Protein AF-0000000068499507 (afdb_homodimer)

pLDDT: mean 89.63, std 12.0, range [40.03, 98.12]

Radius of gyration: 19.92 Å; Cα contacts (8 Å, |Δi|>4): 585; chains: 2; bounding box: 40×58×44 Å

Nearest PDB structures (foldseek):
  7y5y-assembly1_B  TM=8.912E-01  e=1.307E-12  Anaerolineae bacterium
  4ky4-assembly2_C  TM=3.720E-01  e=6.444E+00  Toxoplasma gondii
  7fgw-assembly2_C  TM=3.800E-01  e=6.850E+00  Toxoplasma gondii
  4ky4-assembly1_B  TM=3.727E-01  e=9.300E+00  Toxoplasma gondii
  7fgy-assembly2_C  TM=3.514E-01  e=7.741E+00  Toxoplasma gondii

Foldseek 3Di:
DPPQPPVQEAEAEDPPDDLADDQALWKWKWWAAPVNSHIYIYTYSDYDQDDDPRIDNWIKMWHWDDDDDLAIAIEIETELDEDPPVSSVVSLVVCVVCVLNVLLSVLVVSVSNCVNRVSQQFHWYKYAYCYPDPVRGDIDTPGGSVVNDD/DPPQPPVQEAEAEDPPDDLADDQALWKWKWWAAPVNSHIYIYTYSDYDQDDDPRIDNWIKMWHWDDDDDLAIAIEIETELDEDPPVSSVVSLVVCVVCVLNVLLSVLVVSVSNCVSRVSQQFHWYKYAYCYPDPVRGDIDTDGGSVVNDD

Sequence (300 aa):
MVNLNANNLNVNMVYPISSTAPIRFRRYTVSYLENMENIYLTIATYFDTLGLGTMNIDKVYGQWAWFTDNIYDLNLFVFVGNYPYQIAKNRYDTFVDILPVAITSIVNGDRVFLISNPCLLNSKITVRFISSHPTLNRTVDYGNIRDFIFMVNLNANNLNVNMVYPISSTAPIRFRRYTVSYLENMENIYLTIATYFDTLGLGTMNIDKVYGQWAWFTDNIYDLNLFVFVGNYPYQIAKNRYDTFVDILPVAITSIVNGDRVFLISNPCLLNSKITVRFISSHPTLNRTVDYGNIRDFIF

Structure (mmCIF, N/CA/C/O backbone):
data_AF-0000000068499507-model_v1
#
loop_
_entity.id
_entity.type
_entity.pdbx_description
1 polymer 'Staygreen protein domain-containing protein'
#
loop_
_atom_site.group_PDB
_atom_site.id
_atom_site.type_symbol
_atom_site.label_atom_id
_atom_site.label_alt_id
_atom_site.label_comp_id
_atom_site.label_asym_id
_atom_site.label_entity_id
_atom_site.label_seq_id
_atom_site.pdbx_PDB_ins_code
_atom_site.Cartn_x
_atom_site.Cartn_y
_atom_site.Cartn_z
_atom_site.occupancy
_atom_site.B_iso_or_equiv
_atom_site.auth_seq_id
_atom_site.auth_comp_id
_atom_site.auth_asym_id
_atom_site.auth_atom_id
_atom_site.pdbx_PDB_model_num
ATOM 1 N N . MET A 1 1 ? -9.773 11.047 21.703 1 40.25 1 MET A N 1
ATOM 2 C CA . MET A 1 1 ? -10.43 11.555 20.5 1 40.25 1 MET A CA 1
ATOM 3 C C . MET A 1 1 ? -9.758 12.828 20.016 1 40.25 1 MET A C 1
ATOM 5 O O . MET A 1 1 ? -9.68 13.82 20.734 1 40.25 1 MET A O 1
ATOM 9 N N . VAL A 1 2 ? -8.75 12.594 19.125 1 49.44 2 VAL A N 1
ATOM 10 C CA . VAL A 1 2 ? -8.078 13.805 18.672 1 49.44 2 VAL A CA 1
ATOM 11 C C . VAL A 1 2 ? -9.102 14.781 18.094 1 49.44 2 VAL A C 1
ATOM 13 O O . VAL A 1 2 ? -9.906 14.406 17.234 1 49.44 2 VAL A O 1
ATOM 16 N N . ASN A 1 3 ? -9.484 15.742 18.875 1 52.44 3 ASN A N 1
ATOM 17 C CA . ASN A 1 3 ? -10.406 16.812 18.5 1 52.44 3 ASN A CA 1
ATOM 18 C C . ASN A 1 3 ? -9.805 17.734 17.438 1 52.44 3 ASN A C 1
ATOM 20 O O . ASN A 1 3 ? -8.891 18.5 17.719 1 52.44 3 ASN A O 1
ATOM 24 N N . LEU A 1 4 ? -9.805 17.188 16.203 1 57.38 4 LEU A N 1
ATOM 25 C CA . LEU A 1 4 ? -9.422 18.125 15.164 1 57.38 4 LEU A CA 1
ATOM 26 C C . LEU A 1 4 ? -10.344 19.344 15.156 1 57.38 4 LEU A C 1
ATOM 28 O O . LEU A 1 4 ? -11.57 19.188 15.094 1 57.38 4 LEU A O 1
ATOM 32 N N . ASN A 1 5 ? -9.93 20.422 15.766 1 59.66 5 ASN A N 1
ATOM 33 C CA . ASN A 1 5 ? -10.688 21.641 15.492 1 59.66 5 ASN A CA 1
ATOM 34 C C . ASN A 1 5 ? -10.625 22.031 14.016 1 59.66 5 ASN A C 1
ATOM 36 O O . ASN A 1 5 ? -9.555 22.359 13.508 1 59.66 5 ASN A O 1
ATOM 40 N N . ALA A 1 6 ? -11.664 21.594 13.195 1 58.88 6 ALA A N 1
ATOM 41 C CA . ALA A 1 6 ? -11.789 21.859 11.766 1 58.88 6 ALA A CA 1
ATOM 42 C C . ALA A 1 6 ? -11.352 23.281 11.422 1 58.88 6 ALA A C 1
ATOM 44 O O . ALA A 1 6 ? -10.859 23.531 10.328 1 58.88 6 ALA A O 1
ATOM 45 N N . ASN A 1 7 ? -11.461 24.156 12.492 1 60.31 7 ASN A N 1
ATOM 46 C CA . ASN A 1 7 ? -11.188 25.562 12.234 1 60.31 7 ASN A CA 1
ATOM 47 C C . ASN A 1 7 ? -9.695 25.797 11.977 1 60.31 7 ASN A C 1
ATOM 49 O O . ASN A 1 7 ? -9.32 26.812 11.398 1 60.31 7 ASN A O 1
ATOM 53 N N . ASN A 1 8 ? -8.883 24.797 12.234 1 82.94 8 ASN A N 1
ATOM 54 C CA . ASN A 1 8 ? -7.457 25.047 12.07 1 82.94 8 ASN A CA 1
ATOM 55 C C . ASN A 1 8 ? -6.879 24.266 10.906 1 82.94 8 ASN A C 1
ATOM 57 O O . ASN A 1 8 ? -5.66 24.172 10.758 1 82.94 8 ASN A O 1
ATOM 61 N N . LEU A 1 9 ? -7.781 23.812 10.055 1 89.38 9 LEU A N 1
ATOM 62 C CA . LEU A 1 9 ? -7.332 23.031 8.906 1 89.38 9 LEU A CA 1
ATOM 63 C C . LEU A 1 9 ? -7.375 23.875 7.629 1 89.38 9 LEU A C 1
ATOM 65 O O . LEU A 1 9 ? -8.422 24.422 7.281 1 89.38 9 LEU A O 1
ATOM 69 N N . ASN A 1 10 ? -6.277 24.094 7.043 1 91.44 10 ASN A N 1
ATOM 70 C CA . ASN A 1 10 ? -6.168 24.75 5.75 1 91.44 10 ASN A CA 1
ATOM 71 C C . ASN A 1 10 ? -5.965 23.75 4.617 1 91.44 10 ASN A C 1
ATOM 73 O O . ASN A 1 10 ? -4.965 23.031 4.59 1 91.44 10 ASN A O 1
ATOM 77 N N . VAL A 1 11 ? -6.895 23.766 3.619 1 94.81 11 VAL A N 1
ATOM 78 C CA . VAL A 1 11 ? -6.84 22.781 2.539 1 94.81 11 VAL A CA 1
ATOM 79 C C . VAL A 1 11 ? -6.457 23.469 1.232 1 94.81 11 VAL A C 1
ATOM 81 O O . VAL A 1 11 ? -7.047 24.5 0.871 1 94.81 11 VAL A O 1
ATOM 84 N N . ASN A 1 12 ? -5.445 22.969 0.601 1 95.38 12 ASN A N 1
ATOM 85 C CA . ASN A 1 12 ? -5.023 23.422 -0.72 1 95.38 12 ASN A CA 1
ATOM 86 C C . ASN A 1 12 ? -5.18 22.312 -1.766 1 95.38 12 ASN A C 1
ATOM 88 O O . ASN A 1 12 ? -4.434 21.328 -1.755 1 95.38 12 ASN A O 1
ATOM 92 N N . MET A 1 13 ? -6.078 22.469 -2.693 1 97 13 MET A N 1
ATOM 93 C CA . MET A 1 13 ? -6.312 21.5 -3.77 1 97 13 MET A CA 1
ATOM 94 C C . MET A 1 13 ? -5.727 22.016 -5.086 1 97 13 MET A C 1
ATOM 96 O O . MET A 1 13 ? -6.055 23.109 -5.535 1 97 13 MET A O 1
ATOM 100 N N . VAL A 1 14 ? -4.969 21.219 -5.73 1 96.81 14 VAL A N 1
ATOM 101 C CA . VAL A 1 14 ? -4.219 21.688 -6.891 1 96.81 14 VAL A CA 1
ATOM 102 C C . VAL A 1 14 ? -4.746 21.016 -8.156 1 96.81 14 VAL A C 1
ATOM 104 O O . VAL A 1 14 ? -4.867 19.781 -8.203 1 96.81 14 VAL A O 1
ATOM 107 N N . TYR A 1 15 ? -4.934 21.812 -9.219 1 95 15 TYR A N 1
ATOM 108 C CA . TYR A 1 15 ? -5.324 21.266 -10.516 1 95 15 TYR A CA 1
ATOM 109 C C . TYR A 1 15 ? -4.332 20.203 -10.984 1 95 15 TYR A C 1
ATOM 111 O O . TYR A 1 15 ? -3.117 20.391 -10.844 1 95 15 TYR A O 1
ATOM 119 N N . PRO A 1 16 ? -4.91 19.078 -11.477 1 96.75 16 PRO A N 1
ATOM 120 C CA . PRO A 1 16 ? -6.234 18.75 -12.016 1 96.75 16 PRO A CA 1
ATOM 121 C C . PRO A 1 16 ? -7.137 18.062 -10.992 1 96.75 16 PRO A C 1
ATOM 123 O O . PRO A 1 16 ? -8.211 17.578 -11.352 1 96.75 16 PRO A O 1
ATOM 126 N N . ILE A 1 17 ? -6.719 18.031 -9.766 1 96.94 17 ILE A N 1
ATOM 127 C CA . ILE A 1 17 ? -7.543 17.453 -8.711 1 96.94 17 ILE A CA 1
ATOM 128 C C . ILE A 1 17 ? -8.766 18.328 -8.469 1 96.94 17 ILE A C 1
ATOM 130 O O . ILE A 1 17 ? -8.656 19.547 -8.391 1 96.94 17 ILE A O 1
ATOM 134 N N . SER A 1 18 ? -9.898 17.688 -8.484 1 96.94 18 SER A N 1
ATOM 135 C CA . SER A 1 18 ? -11.141 18.391 -8.172 1 96.94 18 SER A CA 1
ATOM 136 C C . SER A 1 18 ? -11.758 17.859 -6.875 1 96.94 18 SER A C 1
ATOM 138 O O . SER A 1 18 ? -11.203 16.953 -6.242 1 96.94 18 SER A O 1
ATOM 140 N N . SER A 1 19 ? -12.883 18.453 -6.551 1 96.5 19 SER A N 1
ATOM 141 C CA . SER A 1 19 ? -13.539 18.078 -5.301 1 96.5 19 SER A CA 1
ATOM 142 C C . SER A 1 19 ? -14.102 16.656 -5.367 1 96.5 19 SER A C 1
ATOM 144 O O . SER A 1 19 ? -14.461 16.078 -4.344 1 96.5 19 SER A O 1
ATOM 146 N N . THR A 1 20 ? -14.086 16.062 -6.613 1 97.25 20 THR A N 1
ATOM 147 C CA . THR A 1 20 ? -14.75 14.766 -6.68 1 97.25 20 THR A CA 1
ATOM 148 C C . THR A 1 20 ? -13.898 13.758 -7.441 1 97.25 20 THR A C 1
ATOM 150 O O . THR A 1 20 ? -14.195 12.562 -7.453 1 97.25 20 THR A O 1
ATOM 153 N N . ALA A 1 21 ? -12.805 14.234 -8.156 1 95.81 21 ALA A N 1
ATOM 154 C CA . ALA A 1 21 ? -12.062 13.352 -9.047 1 95.81 21 ALA A CA 1
ATOM 155 C C . ALA A 1 21 ? -10.633 13.844 -9.242 1 95.81 21 ALA A C 1
ATOM 157 O O . ALA A 1 21 ? -10.328 15.008 -8.977 1 95.81 21 ALA A O 1
ATOM 158 N N . PRO A 1 22 ? -9.883 13.031 -9.703 1 96.31 22 PRO A N 1
ATOM 159 C CA . PRO A 1 22 ? -9.977 11.57 -9.789 1 96.31 22 PRO A CA 1
ATOM 160 C C . PRO A 1 22 ? -9.555 10.875 -8.492 1 96.31 22 PRO A C 1
ATOM 162 O O . PRO A 1 22 ? -9.055 11.531 -7.574 1 96.31 22 PRO A O 1
ATOM 165 N N . ILE A 1 23 ? -9.781 9.562 -8.352 1 95.31 23 ILE A N 1
ATOM 166 C CA . ILE A 1 23 ? -9.273 8.766 -7.234 1 95.31 23 ILE A CA 1
ATOM 167 C C . ILE A 1 23 ? -7.797 8.445 -7.461 1 95.31 23 ILE A C 1
ATOM 169 O O . ILE A 1 23 ? -6.961 8.68 -6.586 1 95.31 23 ILE A O 1
ATOM 173 N N . ARG A 1 24 ? -7.609 7.93 -8.672 1 89.19 24 ARG A N 1
ATOM 174 C CA . ARG A 1 24 ? -6.238 7.559 -9.008 1 89.19 24 ARG A CA 1
ATOM 175 C C . ARG A 1 24 ? -5.34 8.789 -9.078 1 89.19 24 ARG A C 1
ATOM 177 O O . ARG A 1 24 ? -5.738 9.828 -9.609 1 89.19 24 ARG A O 1
ATOM 184 N N . PHE A 1 25 ? -4.16 8.773 -8.43 1 90.25 25 PHE A N 1
ATOM 185 C CA . PHE A 1 25 ? -3.117 9.797 -8.43 1 90.25 25 PHE A CA 1
ATOM 186 C C . PHE A 1 25 ? -3.43 10.891 -7.414 1 90.25 25 PHE A C 1
ATOM 188 O O . PHE A 1 25 ? -2.707 11.883 -7.32 1 90.25 25 PHE A O 1
ATOM 195 N N . ARG A 1 26 ? -4.633 10.789 -6.766 1 96.19 26 ARG A N 1
ATOM 196 C CA . ARG A 1 26 ? -4.945 11.719 -5.684 1 96.19 26 ARG A CA 1
ATOM 197 C C . ARG A 1 26 ? -4.027 11.492 -4.484 1 96.19 26 ARG A C 1
ATOM 199 O O . ARG A 1 26 ? -4.008 10.398 -3.91 1 96.19 26 ARG A O 1
ATOM 206 N N . ARG A 1 27 ? -3.26 12.547 -4.156 1 96.62 27 ARG A N 1
ATOM 207 C CA . ARG A 1 27 ? -2.26 12.422 -3.098 1 96.62 27 ARG A CA 1
ATOM 208 C C . ARG A 1 27 ? -2.463 13.492 -2.029 1 96.62 27 ARG A C 1
ATOM 210 O O . ARG A 1 27 ? -2.943 14.594 -2.326 1 96.62 27 ARG A O 1
ATOM 217 N N . TYR A 1 28 ? -2.055 13.117 -0.825 1 97.56 28 TYR A N 1
ATOM 218 C CA . TYR A 1 28 ? -2.215 13.992 0.328 1 97.56 28 TYR A CA 1
ATOM 219 C C . TYR A 1 28 ? -0.866 14.305 0.967 1 97.56 28 TYR A C 1
ATOM 221 O O . TYR A 1 28 ? -0.017 13.414 1.103 1 97.56 28 TYR A O 1
ATOM 229 N N . THR A 1 29 ? -0.699 15.539 1.268 1 96.44 29 THR A N 1
ATOM 230 C CA . THR A 1 29 ? 0.411 15.961 2.115 1 96.44 29 THR A CA 1
ATOM 231 C C . THR A 1 29 ? -0.095 16.781 3.301 1 96.44 29 THR A C 1
ATOM 233 O O . THR A 1 29 ? -0.735 17.812 3.117 1 96.44 29 THR A O 1
ATOM 236 N N . VAL A 1 30 ? 0.171 16.281 4.496 1 95 30 VAL A N 1
ATOM 237 C CA . VAL A 1 30 ? -0.239 17 5.699 1 95 30 VAL A CA 1
ATOM 238 C C . VAL A 1 30 ? 0.981 17.625 6.367 1 95 30 VAL A C 1
ATOM 240 O O . VAL A 1 30 ? 1.944 16.922 6.695 1 95 30 VAL A O 1
ATOM 243 N N . SER A 1 31 ? 0.925 18.891 6.492 1 92.5 31 SER A N 1
ATOM 244 C CA . SER A 1 31 ? 1.932 19.656 7.223 1 92.5 31 SER A CA 1
ATOM 245 C C . SER A 1 31 ? 1.326 20.328 8.445 1 92.5 31 SER A C 1
ATOM 247 O O . SER A 1 31 ? 0.127 20.609 8.477 1 92.5 31 SER A O 1
ATOM 249 N N . TYR A 1 32 ? 2.166 20.484 9.414 1 86.94 32 TYR A N 1
ATOM 250 C CA . TYR A 1 32 ? 1.667 21.078 10.648 1 86.94 32 TYR A CA 1
ATOM 251 C C . TYR A 1 32 ? 2.764 21.859 11.359 1 86.94 32 TYR A C 1
ATOM 253 O O . TYR A 1 32 ? 3.951 21.625 11.125 1 86.94 32 TYR A O 1
ATOM 261 N N . LEU A 1 33 ? 2.342 22.844 12.078 1 77.69 33 LEU A N 1
ATOM 262 C CA . LEU A 1 33 ? 3.262 23.609 12.922 1 77.69 33 LEU A CA 1
ATOM 263 C C . LEU A 1 33 ? 3.504 22.875 14.242 1 77.69 33 LEU A C 1
ATOM 265 O O . LEU A 1 33 ? 2.73 22 14.625 1 77.69 33 LEU A O 1
ATOM 269 N N . GLU A 1 34 ? 4.574 23.172 14.875 1 70.56 34 GLU A N 1
ATOM 270 C CA . GLU A 1 34 ? 4.973 22.516 16.125 1 70.56 34 GLU A CA 1
ATOM 271 C C . GLU A 1 34 ? 3.871 22.625 17.172 1 70.56 34 GLU A C 1
ATOM 273 O O . GLU A 1 34 ? 3.664 21.703 17.953 1 70.56 34 GLU A O 1
ATOM 278 N N . ASN A 1 35 ? 3.172 23.641 17.109 1 66.56 35 ASN A N 1
ATOM 279 C CA . ASN A 1 35 ? 2.154 23.812 18.141 1 66.56 35 ASN A CA 1
ATOM 280 C C . ASN A 1 35 ? 0.818 23.203 17.719 1 66.56 35 ASN A C 1
ATOM 282 O O . ASN A 1 35 ? -0.157 23.25 18.469 1 66.56 35 ASN A O 1
ATOM 286 N N . MET A 1 36 ? 0.769 22.469 16.641 1 65.94 36 MET A N 1
ATOM 287 C CA . MET A 1 36 ? -0.376 21.766 16.062 1 65.94 36 MET A CA 1
ATOM 288 C C . MET A 1 36 ? -1.565 22.719 15.906 1 65.94 36 MET A C 1
ATOM 290 O O . MET A 1 36 ? -2.711 22.266 15.836 1 65.94 36 MET A O 1
ATOM 294 N N . GLU A 1 37 ? -1.325 24 16.078 1 71 37 GLU A N 1
ATOM 295 C CA . GLU A 1 37 ? -2.412 24.969 15.961 1 71 37 GLU A CA 1
ATOM 296 C C . GLU A 1 37 ? -2.9 25.094 14.523 1 71 37 GLU A C 1
ATOM 298 O O . GLU A 1 37 ? -4.098 25.266 14.281 1 71 37 GLU A O 1
ATOM 303 N N . ASN A 1 38 ? -1.943 24.938 13.664 1 83.19 38 ASN A N 1
ATOM 304 C CA . ASN A 1 38 ? -2.33 25.031 12.258 1 83.19 38 ASN A CA 1
ATOM 305 C C . ASN A 1 38 ? -1.901 23.797 11.469 1 83.19 38 ASN A C 1
ATOM 307 O O . ASN A 1 38 ? -0.745 23.375 11.547 1 83.19 38 ASN A O 1
ATOM 311 N N . ILE A 1 39 ? -2.936 23.203 10.828 1 89.19 39 ILE A N 1
ATOM 312 C CA . ILE A 1 39 ? -2.703 22.031 9.977 1 89.19 39 ILE A CA 1
ATOM 313 C C . ILE A 1 39 ? -2.971 22.406 8.523 1 89.19 39 ILE A C 1
ATOM 315 O O . ILE A 1 39 ? -3.947 23.094 8.219 1 89.19 39 ILE A O 1
ATOM 319 N N . TYR A 1 40 ? -2.072 21.984 7.691 1 91.81 40 TYR A N 1
ATOM 320 C CA . TYR A 1 40 ? -2.201 22.25 6.262 1 91.81 40 TYR A CA 1
ATOM 321 C C . TYR A 1 40 ? -2.289 20.938 5.477 1 91.81 40 TYR A C 1
ATOM 323 O O . TYR A 1 40 ? -1.454 20.047 5.648 1 91.81 40 TYR A O 1
ATOM 331 N N . LEU A 1 41 ? -3.334 20.875 4.656 1 95.31 41 LEU A N 1
ATOM 332 C CA . LEU A 1 41 ? -3.535 19.719 3.793 1 95.31 41 LEU A CA 1
ATOM 333 C C . LEU A 1 41 ? -3.453 20.125 2.322 1 95.31 41 LEU A C 1
ATOM 335 O O . LEU A 1 41 ? -4.207 20.984 1.865 1 95.31 41 LEU A O 1
ATOM 339 N N . THR A 1 42 ? -2.51 19.531 1.651 1 96.44 42 THR A N 1
ATOM 340 C CA . THR A 1 42 ? -2.43 19.688 0.204 1 96.44 42 THR A CA 1
ATOM 341 C C . THR A 1 42 ? -2.938 18.438 -0.507 1 96.44 42 THR A C 1
ATOM 343 O O . THR A 1 42 ? -2.539 17.328 -0.172 1 96.44 42 THR A O 1
ATOM 346 N N . ILE A 1 43 ? -3.832 18.609 -1.434 1 97.81 43 ILE A N 1
ATOM 347 C CA . ILE A 1 43 ? -4.355 17.547 -2.281 1 97.81 43 ILE A CA 1
ATOM 348 C C . ILE A 1 43 ? -3.947 17.797 -3.732 1 97.81 43 ILE A C 1
ATOM 350 O O . ILE A 1 43 ? -4.344 18.797 -4.332 1 97.81 43 ILE A O 1
ATOM 354 N N . ALA A 1 44 ? -3.137 16.906 -4.258 1 97 44 ALA A N 1
ATOM 355 C CA . ALA A 1 44 ? -2.553 17.094 -5.582 1 97 44 ALA A CA 1
ATOM 356 C C . ALA A 1 44 ? -2.205 15.766 -6.227 1 97 44 ALA A C 1
ATOM 358 O O . ALA A 1 44 ? -2.594 14.703 -5.73 1 97 44 ALA A O 1
ATOM 359 N N . THR A 1 45 ? -1.625 15.836 -7.434 1 95.19 45 THR A N 1
ATOM 360 C CA . THR A 1 45 ? -1.165 14.625 -8.102 1 95.19 45 THR A CA 1
ATOM 361 C C . THR A 1 45 ? 0.275 14.305 -7.711 1 95.19 45 THR A C 1
ATOM 363 O O . THR A 1 45 ? 0.865 13.352 -8.227 1 95.19 45 THR A O 1
ATOM 366 N N . TYR A 1 46 ? 0.828 15.164 -6.77 1 92.06 46 TYR A N 1
ATOM 367 C CA . TYR A 1 46 ? 2.195 15.016 -6.281 1 92.06 46 TYR A CA 1
ATOM 368 C C . TYR A 1 46 ? 2.268 15.25 -4.777 1 92.06 46 TYR A C 1
ATOM 370 O O . TYR A 1 46 ? 1.317 15.766 -4.18 1 92.06 46 TYR A O 1
ATOM 378 N N . PHE A 1 47 ? 3.338 14.828 -4.191 1 92.31 47 PHE A N 1
ATOM 379 C CA . PHE A 1 47 ? 3.57 15.148 -2.791 1 92.31 47 PHE A CA 1
ATOM 380 C C . PHE A 1 47 ? 4.242 16.516 -2.652 1 92.31 47 PHE A C 1
ATOM 382 O O . PHE A 1 47 ? 5.27 16.766 -3.281 1 92.31 47 PHE A O 1
ATOM 389 N N . ASP A 1 48 ? 3.641 17.344 -1.884 1 89 48 ASP A N 1
ATOM 390 C CA . ASP A 1 48 ? 4.18 18.672 -1.623 1 89 48 ASP A CA 1
ATOM 391 C C . ASP A 1 48 ? 5.348 18.609 -0.643 1 89 48 ASP A C 1
ATOM 393 O O . ASP A 1 48 ? 5.156 18.734 0.568 1 89 48 ASP A O 1
ATOM 397 N N . THR A 1 49 ? 6.523 18.422 -1.216 1 79.5 49 THR A N 1
ATOM 398 C CA . THR A 1 49 ? 7.703 18.281 -0.368 1 79.5 49 THR A CA 1
ATOM 399 C C . THR A 1 49 ? 8.336 19.641 -0.074 1 79.5 49 THR A C 1
ATOM 401 O O . THR A 1 49 ? 9.359 19.719 0.606 1 79.5 49 THR A O 1
ATOM 404 N N . LEU A 1 50 ? 7.734 20.625 -0.74 1 65.94 50 LEU A N 1
ATOM 405 C CA . LEU A 1 50 ? 8.297 21.953 -0.55 1 65.94 50 LEU A CA 1
ATOM 406 C C . LEU A 1 50 ? 8.086 22.438 0.88 1 65.94 50 LEU A C 1
ATOM 408 O O . LEU A 1 50 ? 7.035 22.172 1.476 1 65.94 50 LEU A O 1
ATOM 412 N N . GLY A 1 51 ? 9.148 22.578 1.64 1 63.12 51 GLY A N 1
ATOM 413 C CA . GLY A 1 51 ? 9.102 23.047 3.014 1 63.12 51 GLY A CA 1
ATOM 414 C C . GLY A 1 51 ? 8.969 24.562 3.121 1 63.12 51 GLY A C 1
ATOM 415 O O . GLY A 1 51 ? 9.523 25.297 2.305 1 63.12 51 GLY A O 1
ATOM 416 N N . LEU A 1 52 ? 7.844 24.984 3.639 1 55.09 52 LEU A N 1
ATOM 417 C CA . LEU A 1 52 ? 7.832 26.391 4.023 1 55.09 52 LEU A CA 1
ATOM 418 C C . LEU A 1 52 ? 8.602 26.609 5.324 1 55.09 52 LEU A C 1
ATOM 420 O O . LEU A 1 52 ? 8.664 25.703 6.168 1 55.09 52 LEU A O 1
ATOM 424 N N . GLY A 1 53 ? 9.562 27.562 5.207 1 56.5 53 GLY A N 1
ATOM 425 C CA . GLY A 1 53 ? 10.516 27.906 6.25 1 56.5 53 GLY A CA 1
ATOM 426 C C . GLY A 1 53 ? 9.961 27.719 7.652 1 56.5 53 GLY A C 1
ATOM 427 O O . GLY A 1 53 ? 10.711 27.391 8.578 1 56.5 53 GLY A O 1
ATOM 428 N N . THR A 1 54 ? 8.688 27.781 7.91 1 57.81 54 THR A N 1
ATOM 429 C CA . THR A 1 54 ? 8.172 27.734 9.273 1 57.81 54 THR A CA 1
ATOM 430 C C . THR A 1 54 ? 7.547 26.375 9.57 1 57.81 54 THR A C 1
ATOM 432 O O . THR A 1 54 ? 7.266 26.047 10.727 1 57.81 54 THR A O 1
ATOM 435 N N . MET A 1 55 ? 7.402 25.594 8.594 1 60.34 55 MET A N 1
ATOM 436 C CA . MET A 1 55 ? 6.715 24.312 8.805 1 60.34 55 MET A CA 1
ATOM 437 C C . MET A 1 55 ? 7.707 23.219 9.141 1 60.34 55 MET A C 1
ATOM 439 O O . MET A 1 55 ? 8.883 23.297 8.773 1 60.34 55 MET A O 1
ATOM 443 N N . ASN A 1 56 ? 7.062 22.328 9.922 1 70.69 56 ASN A N 1
ATOM 444 C CA . ASN A 1 56 ? 7.855 21.141 10.219 1 70.69 56 ASN A CA 1
ATOM 445 C C . ASN A 1 56 ? 8.281 20.422 8.945 1 70.69 56 ASN A C 1
ATOM 447 O O . ASN A 1 56 ? 7.516 20.359 7.98 1 70.69 56 ASN A O 1
ATOM 451 N N . ILE A 1 57 ? 9.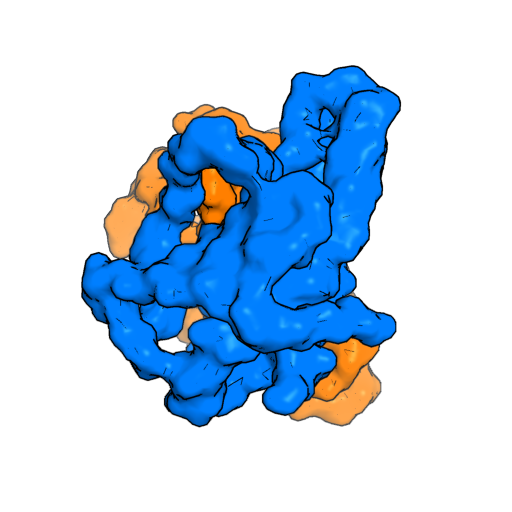406 20.016 9.07 1 73.06 57 ILE A N 1
ATOM 452 C CA . ILE A 1 57 ? 9.945 19.266 7.945 1 73.06 57 ILE A CA 1
ATOM 453 C C . ILE A 1 57 ? 9.289 17.875 7.887 1 73.06 57 ILE A C 1
ATOM 455 O O . ILE A 1 57 ? 9.188 17.281 6.816 1 73.06 57 ILE A O 1
ATOM 459 N N . ASP A 1 58 ? 8.797 17.531 9.109 1 85.94 58 ASP A N 1
ATOM 460 C CA . ASP A 1 58 ? 8.133 16.219 9.172 1 85.94 58 ASP A CA 1
ATOM 461 C C . ASP A 1 58 ? 6.688 16.328 8.695 1 85.94 58 ASP A C 1
ATOM 463 O O . ASP A 1 58 ? 5.902 17.109 9.242 1 85.94 58 ASP A O 1
ATOM 467 N N . LYS A 1 59 ? 6.375 15.641 7.68 1 93.06 59 LYS A N 1
ATOM 468 C CA . LYS A 1 59 ? 5.051 15.641 7.074 1 93.06 59 LYS A CA 1
ATOM 469 C C . LYS A 1 59 ? 4.48 14.227 6.992 1 93.06 59 LYS A C 1
ATOM 471 O O . LYS A 1 59 ? 5.219 13.25 7.117 1 93.06 59 LYS A O 1
ATOM 476 N N . VAL A 1 60 ? 3.213 14.195 6.895 1 95.38 60 VAL A N 1
ATOM 477 C CA . VAL A 1 60 ? 2.521 12.938 6.625 1 95.38 60 VAL A CA 1
ATOM 478 C C . VAL A 1 60 ? 2.025 12.922 5.18 1 95.38 60 VAL A C 1
ATOM 480 O O . VAL A 1 60 ? 1.414 13.891 4.715 1 95.38 60 VAL A O 1
ATOM 483 N N . TYR A 1 61 ? 2.307 11.789 4.523 1 96.38 61 TYR A N 1
ATOM 484 C CA . TYR A 1 61 ? 1.925 11.648 3.123 1 96.38 61 TYR A CA 1
ATOM 485 C C . TYR A 1 61 ? 0.902 10.531 2.945 1 96.38 61 TYR A C 1
ATOM 487 O O . TYR A 1 61 ? 0.863 9.586 3.734 1 96.38 61 TYR A O 1
ATOM 495 N N . GLY A 1 62 ? 0.077 10.688 1.914 1 97.25 62 GLY A N 1
ATOM 496 C CA . GLY A 1 62 ? -0.926 9.656 1.67 1 97.25 62 GLY A CA 1
ATOM 497 C C . GLY A 1 62 ? -1.286 9.516 0.204 1 97.25 62 GLY A C 1
ATOM 498 O O . GLY A 1 62 ? -1.247 10.492 -0.55 1 97.25 62 GLY A O 1
ATOM 499 N N . GLN A 1 63 ? -1.649 8.289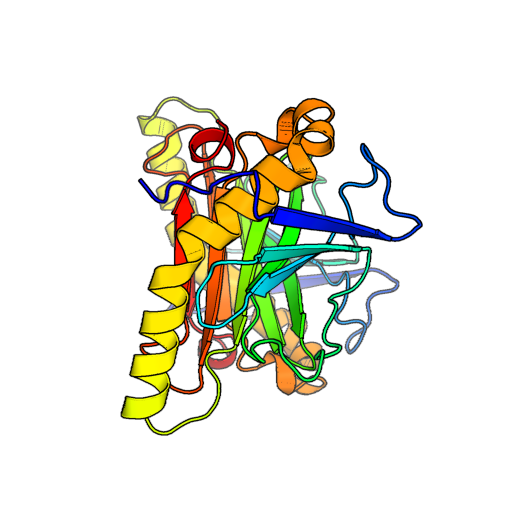 -0.102 1 96.31 63 GLN A N 1
ATOM 500 C CA . GLN A 1 63 ? -2.125 7.988 -1.449 1 96.31 63 GLN A CA 1
ATOM 501 C C . GLN A 1 63 ? -3.059 6.781 -1.446 1 96.31 63 GLN A C 1
ATOM 503 O O . GLN A 1 63 ? -2.982 5.934 -0.554 1 96.31 63 GLN A O 1
ATOM 508 N N . TRP A 1 64 ? -3.873 6.727 -2.516 1 95.69 64 TRP A N 1
ATOM 509 C CA . TRP A 1 64 ? -4.805 5.609 -2.637 1 95.69 64 TRP A CA 1
ATOM 510 C C . TRP A 1 64 ? -4.172 4.457 -3.41 1 95.69 64 TRP A C 1
ATOM 512 O O . TRP A 1 64 ? -3.576 4.664 -4.469 1 95.69 64 TRP A O 1
ATOM 522 N N . ALA A 1 65 ? -4.234 3.309 -2.783 1 92.75 65 ALA A N 1
ATOM 523 C CA . ALA A 1 65 ? -3.84 2.088 -3.482 1 92.75 65 ALA A CA 1
ATOM 524 C C . ALA A 1 65 ? -5.059 1.344 -4.02 1 92.75 65 ALA A C 1
ATOM 526 O O . ALA A 1 65 ? -6.004 1.072 -3.275 1 92.75 65 ALA A O 1
ATOM 527 N N . TRP A 1 66 ? -4.961 0.966 -5.312 1 91.56 66 TRP A N 1
ATOM 528 C CA . TRP A 1 66 ? -6.051 0.236 -5.953 1 91.56 66 TRP A CA 1
ATOM 529 C C . TRP A 1 66 ? -5.742 -1.257 -6.016 1 91.56 66 TRP A C 1
ATOM 531 O O . TRP A 1 66 ? -4.637 -1.653 -6.395 1 91.56 66 TRP A O 1
ATOM 541 N N . PHE A 1 67 ? -6.66 -2.102 -5.668 1 86.38 67 PHE A N 1
ATOM 542 C CA . PHE A 1 67 ? -6.48 -3.547 -5.73 1 86.38 67 PHE A CA 1
ATOM 543 C C . PHE A 1 67 ? -7.316 -4.148 -6.852 1 86.38 67 PHE A C 1
ATOM 545 O O . PHE A 1 67 ? -6.773 -4.676 -7.824 1 86.38 67 PHE A O 1
ATOM 552 N N . THR A 1 68 ? -8.586 -4.211 -6.812 1 77.5 68 THR A N 1
ATOM 553 C CA . THR A 1 68 ? -9.5 -4.699 -7.836 1 77.5 68 THR A CA 1
ATOM 554 C C . THR A 1 68 ? -10.875 -4.059 -7.68 1 77.5 68 THR A C 1
ATOM 556 O O . THR A 1 68 ? -11.328 -3.805 -6.559 1 77.5 68 THR A O 1
ATOM 559 N N . ASP A 1 69 ? -11.43 -3.773 -8.883 1 82.75 69 ASP A N 1
ATOM 560 C CA . ASP A 1 69 ? -12.781 -3.24 -8.883 1 82.75 69 ASP A CA 1
ATOM 561 C C . ASP A 1 69 ? -12.875 -1.957 -8.062 1 82.75 69 ASP A C 1
ATOM 563 O O . ASP A 1 69 ? -12.148 -0.994 -8.328 1 82.75 69 ASP A O 1
ATOM 567 N N . ASN A 1 70 ? -13.75 -1.899 -7.078 1 88.38 70 ASN A N 1
ATOM 568 C CA . ASN A 1 70 ? -13.953 -0.706 -6.266 1 88.38 70 ASN A CA 1
ATOM 569 C C . ASN A 1 70 ? -13.336 -0.863 -4.879 1 88.38 70 ASN A C 1
ATOM 571 O O . ASN A 1 70 ? -13.875 -0.357 -3.893 1 88.38 70 ASN A O 1
ATOM 575 N N . ILE A 1 71 ? -12.172 -1.632 -4.887 1 91.19 71 ILE A N 1
ATOM 576 C CA . ILE A 1 71 ? -11.5 -1.839 -3.609 1 91.19 71 ILE A CA 1
ATOM 577 C C . ILE A 1 71 ? -10.203 -1.03 -3.57 1 91.19 71 ILE A C 1
ATOM 579 O O . ILE A 1 71 ? -9.305 -1.24 -4.395 1 91.19 71 ILE A O 1
ATOM 583 N N . TYR A 1 72 ? -10.18 -0.095 -2.594 1 95 72 TYR A N 1
ATOM 584 C CA . TYR A 1 72 ? -9.031 0.782 -2.379 1 95 72 TYR A CA 1
ATOM 585 C C . TYR A 1 72 ? -8.594 0.764 -0.918 1 95 72 TYR A C 1
ATOM 587 O O . TYR A 1 72 ? -9.398 0.461 -0.03 1 95 72 TYR A O 1
ATOM 595 N N . ASP A 1 73 ? -7.383 1.021 -0.731 1 95.88 73 ASP A N 1
ATOM 596 C CA . ASP A 1 73 ? -6.898 1.356 0.604 1 95.88 73 ASP A CA 1
ATOM 597 C C . ASP A 1 73 ? -6.164 2.697 0.6 1 95.88 73 ASP A C 1
ATOM 599 O O . ASP A 1 73 ? -5.551 3.072 -0.402 1 95.88 73 ASP A O 1
ATOM 603 N N . LEU A 1 74 ? -6.316 3.42 1.662 1 97.19 74 LEU A N 1
ATOM 604 C CA . LEU A 1 74 ? -5.512 4.617 1.862 1 97.19 74 LEU A CA 1
ATOM 605 C C . LEU A 1 74 ? -4.188 4.277 2.537 1 97.19 74 LEU A C 1
ATOM 607 O O . LEU A 1 74 ? -4.164 3.879 3.705 1 97.19 74 LEU A O 1
ATOM 611 N N . ASN A 1 75 ? -3.135 4.406 1.772 1 96.31 75 ASN A N 1
ATOM 612 C CA . ASN A 1 75 ? -1.799 4.168 2.309 1 96.31 75 ASN A CA 1
ATOM 613 C C . ASN A 1 75 ? -1.106 5.473 2.689 1 96.31 75 ASN A C 1
ATOM 615 O O . ASN A 1 75 ? -0.765 6.277 1.819 1 96.31 75 ASN A O 1
ATOM 619 N N . LEU A 1 76 ? -0.884 5.648 3.951 1 97.5 76 LEU A N 1
ATOM 620 C CA . LEU A 1 76 ? -0.09 6.773 4.434 1 97.5 76 LEU A CA 1
ATOM 621 C C . LEU A 1 76 ? 1.359 6.359 4.66 1 97.5 76 LEU A C 1
ATOM 623 O O . LEU A 1 76 ? 1.658 5.168 4.773 1 97.5 76 LEU A O 1
ATOM 627 N N . PHE A 1 77 ? 2.213 7.371 4.637 1 96.69 77 PHE A N 1
ATOM 628 C CA . PHE A 1 77 ? 3.582 7.039 5.02 1 96.69 77 PHE A CA 1
ATOM 629 C C . PHE A 1 77 ? 4.285 8.25 5.617 1 96.69 77 PHE A C 1
ATOM 631 O O . PHE A 1 77 ? 3.902 9.391 5.352 1 96.69 77 PHE A O 1
ATOM 638 N N . VAL A 1 78 ? 5.203 8.023 6.457 1 96.19 78 VAL A N 1
ATOM 639 C CA . VAL A 1 78 ? 6.023 9.031 7.113 1 96.19 78 VAL A CA 1
ATOM 640 C C . VAL A 1 78 ? 7.492 8.617 7.051 1 96.19 78 VAL A C 1
ATOM 642 O O . VAL A 1 78 ? 7.816 7.43 7.094 1 96.19 78 VAL A O 1
ATOM 645 N N . PHE A 1 79 ? 8.305 9.656 6.988 1 94.19 79 PHE A N 1
ATOM 646 C CA . PHE A 1 79 ? 9.75 9.422 6.977 1 94.19 79 PHE A CA 1
ATOM 647 C C . PHE A 1 79 ? 10.344 9.641 8.359 1 94.19 79 PHE A C 1
ATOM 649 O O . PHE A 1 79 ? 10.625 10.773 8.75 1 94.19 79 PHE A O 1
ATOM 656 N N . VAL A 1 80 ? 10.5 8.539 9.055 1 94.75 80 VAL A N 1
ATOM 657 C CA . VAL A 1 80 ? 11.164 8.602 10.352 1 94.75 80 VAL A CA 1
ATOM 658 C C . VAL A 1 80 ? 12.641 8.961 10.164 1 94.75 80 VAL A C 1
ATOM 660 O O . VAL A 1 80 ? 13.172 9.812 10.875 1 94.75 80 VAL A O 1
ATOM 663 N N . GLY A 1 81 ? 13.273 8.328 9.18 1 91.19 81 GLY A N 1
ATOM 664 C CA . GLY A 1 81 ? 14.609 8.734 8.773 1 91.19 81 GLY A CA 1
ATOM 665 C C . GLY A 1 81 ? 15.695 7.797 9.266 1 91.19 81 GLY A C 1
ATOM 666 O O . GLY A 1 81 ? 15.406 6.758 9.859 1 91.19 81 GLY A O 1
ATOM 667 N N . ASN A 1 82 ? 16.875 8.203 8.812 1 92.19 82 ASN A N 1
ATOM 668 C CA . ASN A 1 82 ? 18.078 7.465 9.195 1 92.19 82 ASN A CA 1
ATOM 669 C C . ASN A 1 82 ? 18.844 8.172 10.32 1 92.19 82 ASN A C 1
ATOM 671 O O . ASN A 1 82 ? 19.828 8.859 10.062 1 92.19 82 ASN A O 1
ATOM 675 N N . TYR A 1 83 ? 18.344 8.039 11.539 1 95.62 83 TYR A N 1
ATOM 676 C CA . TYR A 1 83 ? 18.922 8.641 12.742 1 95.62 83 TYR A CA 1
ATOM 677 C C . TYR A 1 83 ? 19.312 7.566 13.742 1 95.62 83 TYR A C 1
ATOM 679 O O . TYR A 1 83 ? 18.906 6.41 13.625 1 95.62 83 TYR A O 1
ATOM 687 N N . PRO A 1 84 ? 20.234 7.949 14.648 1 97.56 84 PRO A N 1
ATOM 688 C CA . PRO A 1 84 ? 20.438 7.016 15.758 1 97.56 84 PRO A CA 1
ATOM 689 C C . PRO A 1 84 ? 19.141 6.602 16.422 1 97.56 84 PRO A C 1
ATOM 691 O O . PRO A 1 84 ? 18.156 7.359 16.406 1 97.56 84 PRO A O 1
ATOM 694 N N . TYR A 1 85 ? 19.156 5.516 17 1 97.38 85 TYR A N 1
ATOM 695 C CA . TYR A 1 85 ? 17.938 4.832 17.438 1 97.38 85 TYR A CA 1
ATOM 696 C C . TYR A 1 85 ? 17.094 5.73 18.344 1 97.38 85 TYR A C 1
ATOM 698 O O . TYR A 1 85 ? 15.883 5.844 18.172 1 97.38 85 TYR A O 1
ATOM 706 N N . GLN A 1 86 ? 17.75 6.34 19.266 1 97.81 86 GLN A N 1
ATOM 707 C CA . GLN A 1 86 ? 16.969 7.141 20.203 1 97.81 86 GLN A CA 1
ATOM 708 C C . GLN A 1 86 ? 16.266 8.297 19.5 1 97.81 86 GLN A C 1
ATOM 710 O O . GLN A 1 86 ? 15.117 8.602 19.812 1 97.81 86 GLN A O 1
ATOM 715 N N . ILE A 1 87 ? 16.938 8.93 18.641 1 96.88 87 ILE A N 1
ATOM 716 C CA . ILE A 1 87 ? 16.344 10.023 17.891 1 96.88 87 ILE A CA 1
ATOM 717 C C . ILE A 1 87 ? 15.219 9.484 17 1 96.88 87 ILE A C 1
ATOM 719 O O . ILE A 1 87 ? 14.133 10.07 16.938 1 96.88 87 ILE A O 1
ATOM 723 N N . ALA A 1 88 ? 15.516 8.406 16.328 1 96.81 88 ALA A N 1
ATOM 724 C CA . ALA A 1 88 ? 14.516 7.781 15.477 1 96.81 88 ALA A CA 1
ATOM 725 C C . ALA A 1 88 ? 13.273 7.398 16.266 1 96.81 88 ALA A C 1
ATOM 727 O O . ALA A 1 88 ? 12.148 7.602 15.805 1 96.81 88 ALA A O 1
ATOM 728 N N . LYS A 1 89 ? 13.547 6.855 17.406 1 97.81 89 LYS A N 1
ATOM 729 C CA . LYS A 1 89 ? 12.438 6.461 18.266 1 97.81 89 LYS A CA 1
ATOM 730 C C . LYS A 1 89 ? 11.594 7.668 18.672 1 97.81 89 LYS A C 1
ATOM 732 O O . LYS A 1 89 ? 10.359 7.602 18.656 1 97.81 89 LYS A O 1
ATOM 737 N N . ASN A 1 90 ? 12.195 8.75 19.031 1 96.5 90 ASN A N 1
ATOM 738 C CA . ASN A 1 90 ? 11.469 9.969 19.359 1 96.5 90 ASN A CA 1
ATOM 739 C C . ASN A 1 90 ? 10.641 10.477 18.188 1 96.5 90 ASN A C 1
ATOM 741 O O . ASN A 1 90 ? 9.5 10.898 18.359 1 96.5 90 ASN A O 1
ATOM 745 N N . ARG A 1 91 ? 11.25 10.453 17.031 1 95.25 91 ARG A N 1
ATOM 746 C CA . ARG A 1 91 ? 10.539 10.875 15.828 1 95.25 91 ARG A CA 1
ATOM 747 C C . ARG A 1 91 ? 9.352 9.961 15.547 1 95.25 91 ARG A C 1
ATOM 749 O O . ARG A 1 91 ? 8.266 10.438 15.203 1 95.25 91 ARG A O 1
ATOM 756 N N . TYR A 1 92 ? 9.555 8.695 15.688 1 96.88 92 TYR A N 1
ATOM 757 C CA . TYR A 1 92 ? 8.477 7.723 15.539 1 96.88 92 TYR A CA 1
ATOM 758 C C . TYR A 1 92 ? 7.309 8.055 16.453 1 96.88 92 TYR A C 1
ATOM 760 O O . TYR A 1 92 ? 6.156 8.117 16.016 1 96.88 92 TYR A O 1
ATOM 768 N N . ASP A 1 93 ? 7.637 8.32 17.688 1 96.62 93 ASP A N 1
ATOM 769 C CA . ASP A 1 93 ? 6.602 8.617 18.672 1 96.62 93 ASP A CA 1
ATOM 770 C C . ASP A 1 93 ? 5.871 9.914 18.312 1 96.62 93 ASP A C 1
ATOM 772 O O . ASP A 1 93 ? 4.66 10.023 18.516 1 96.62 93 ASP A O 1
ATOM 776 N N . THR A 1 94 ? 6.586 10.859 17.859 1 93 94 THR A N 1
ATOM 777 C CA . THR A 1 94 ? 5.977 12.125 17.453 1 93 94 THR A CA 1
ATOM 778 C C . THR A 1 94 ? 4.984 11.898 16.328 1 93 94 THR A C 1
ATOM 780 O O . THR A 1 94 ? 3.889 12.461 16.328 1 93 94 THR A O 1
ATOM 783 N N . PHE A 1 95 ? 5.367 11.047 15.383 1 95.19 95 PHE A N 1
ATOM 784 C CA . PHE A 1 95 ? 4.465 10.734 14.281 1 95.19 95 PHE A CA 1
ATOM 785 C C . PHE A 1 95 ? 3.225 10.008 14.789 1 95.19 95 PHE A C 1
ATOM 787 O O . PHE A 1 95 ? 2.107 10.297 14.359 1 95.19 95 PHE A O 1
ATOM 794 N N . VAL A 1 96 ? 3.479 9.094 15.664 1 95.94 96 VAL A N 1
ATOM 795 C CA . VAL A 1 96 ? 2.355 8.336 16.203 1 95.94 96 VAL A CA 1
ATOM 796 C C . VAL A 1 96 ? 1.354 9.289 16.859 1 95.94 96 VAL A C 1
ATOM 798 O O . VAL A 1 96 ? 0.141 9.117 16.703 1 95.94 96 VAL A O 1
ATOM 801 N N . ASP A 1 97 ? 1.836 10.32 17.453 1 92.31 97 ASP A N 1
ATOM 802 C CA . ASP A 1 97 ? 0.985 11.281 18.156 1 92.31 97 ASP A CA 1
ATOM 803 C C . ASP A 1 97 ? 0.181 12.117 17.156 1 92.31 97 ASP A C 1
ATOM 805 O O . ASP A 1 97 ? -0.963 12.484 17.438 1 92.31 97 ASP A O 1
ATOM 809 N N . ILE A 1 98 ? 0.754 12.352 16.062 1 91.88 98 ILE A N 1
ATOM 810 C CA . ILE A 1 98 ? 0.111 13.305 15.156 1 91.88 98 ILE A CA 1
ATOM 811 C C . ILE A 1 98 ? -0.808 12.555 14.195 1 91.88 98 ILE A C 1
ATOM 813 O O . ILE A 1 98 ? -1.696 13.156 13.586 1 91.88 98 ILE A O 1
ATOM 817 N N . LEU A 1 99 ? -0.645 11.328 14.008 1 95.06 99 LEU A N 1
ATOM 818 C CA . LEU A 1 99 ? -1.296 10.555 12.953 1 95.06 99 LEU A CA 1
ATOM 819 C C . LEU A 1 99 ? -2.812 10.648 13.07 1 95.06 99 LEU A C 1
ATOM 821 O O . LEU A 1 99 ? -3.51 10.828 12.07 1 95.06 99 LEU A O 1
ATOM 825 N N . PRO A 1 100 ? -3.369 10.562 14.281 1 93.25 100 PRO A N 1
ATOM 826 C CA . PRO A 1 100 ? -4.828 10.688 14.352 1 93.25 100 PRO A CA 1
ATOM 827 C C . PRO A 1 100 ? -5.328 12.016 13.789 1 93.25 100 PRO A C 1
ATOM 829 O O . PRO A 1 100 ? -6.324 12.047 13.055 1 93.25 100 PRO A O 1
ATOM 832 N N . VAL A 1 101 ? -4.652 13.086 14.102 1 92.06 101 VAL A N 1
ATOM 833 C CA . VAL A 1 101 ? -5.031 14.398 13.602 1 92.06 101 VAL A CA 1
ATOM 834 C C . VAL A 1 101 ? -4.82 14.461 12.086 1 92.06 101 VAL A C 1
ATOM 836 O O . VAL A 1 101 ? -5.652 15.008 11.359 1 92.06 101 VAL A O 1
ATOM 839 N N . ALA A 1 102 ? -3.709 13.914 11.641 1 94.19 102 ALA A N 1
ATOM 840 C CA . ALA A 1 102 ? -3.402 13.906 10.211 1 94.19 102 ALA A CA 1
ATOM 841 C C . ALA A 1 102 ? -4.465 13.141 9.43 1 94.19 102 ALA A C 1
ATOM 843 O O . ALA A 1 102 ? -4.953 13.617 8.406 1 94.19 102 ALA A O 1
ATOM 844 N N . ILE A 1 103 ? -4.828 11.984 9.906 1 96.69 103 ILE A N 1
ATOM 845 C CA . ILE A 1 103 ? -5.828 11.156 9.242 1 96.69 103 ILE A CA 1
ATOM 846 C C . ILE A 1 103 ? -7.168 11.883 9.211 1 96.69 103 ILE A C 1
ATOM 848 O O . ILE A 1 103 ? -7.824 11.953 8.172 1 96.69 103 ILE A O 1
ATOM 852 N N . THR A 1 104 ? -7.531 12.445 10.32 1 94.56 104 THR A N 1
ATOM 853 C CA . THR A 1 104 ? -8.781 13.195 10.398 1 94.56 104 THR A CA 1
ATOM 854 C C . THR A 1 104 ? -8.766 14.375 9.43 1 94.56 104 THR A C 1
ATOM 856 O O . THR A 1 104 ? -9.781 14.688 8.812 1 94.56 104 THR A O 1
ATOM 859 N N . SER A 1 105 ? -7.609 15.016 9.312 1 94.19 105 SER A N 1
ATOM 860 C CA . SER A 1 105 ? -7.48 16.156 8.398 1 94.19 105 SER A CA 1
ATOM 861 C C . SER A 1 105 ? -7.691 15.727 6.953 1 94.19 105 SER A C 1
ATOM 863 O O . SER A 1 105 ? -8.336 16.438 6.176 1 94.19 105 SER A O 1
ATOM 865 N N . ILE A 1 106 ? -7.184 14.602 6.625 1 96.88 106 ILE A N 1
ATOM 866 C CA . ILE A 1 106 ? -7.348 14.086 5.27 1 96.88 106 ILE A CA 1
ATOM 867 C C . ILE A 1 106 ? -8.812 13.742 5.023 1 96.88 106 ILE A C 1
ATOM 869 O O . ILE A 1 106 ? -9.398 14.172 4.023 1 96.88 106 ILE A O 1
ATOM 873 N N . VAL A 1 107 ? -9.406 13.031 5.941 1 96.38 107 VAL A N 1
ATOM 874 C CA . VAL A 1 107 ? -10.758 12.508 5.777 1 96.38 107 VAL A CA 1
ATOM 875 C C . VAL A 1 107 ? -11.758 13.664 5.75 1 96.38 107 VAL A C 1
ATOM 877 O O . VAL A 1 107 ? -12.641 13.711 4.887 1 96.38 107 VAL A O 1
ATOM 880 N N . ASN A 1 108 ? -11.586 14.594 6.578 1 94.25 108 ASN A N 1
ATOM 881 C CA . ASN A 1 108 ? -12.547 15.688 6.645 1 94.25 108 ASN A CA 1
ATOM 882 C C . ASN A 1 108 ? -12.219 16.781 5.637 1 94.25 108 ASN A C 1
ATOM 884 O O . ASN A 1 108 ? -13.117 17.453 5.125 1 94.25 108 ASN A O 1
ATOM 888 N N . GLY A 1 109 ? -10.953 16.984 5.348 1 95.69 109 GLY A N 1
ATOM 889 C CA . GLY A 1 109 ? -10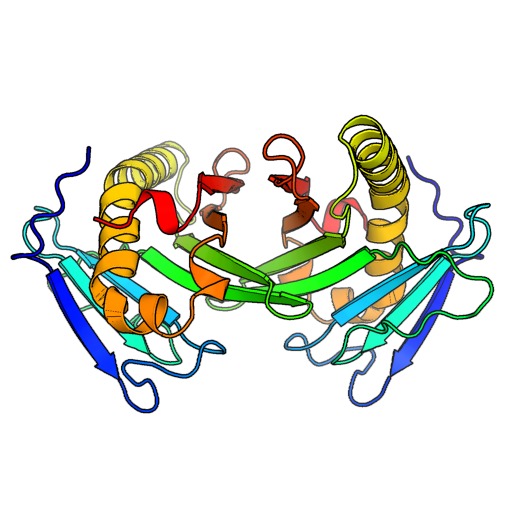.555 17.969 4.355 1 95.69 109 GLY A CA 1
ATOM 890 C C . GLY A 1 109 ? -10.953 17.594 2.941 1 95.69 109 GLY A C 1
ATOM 891 O O . GLY A 1 109 ? -11.078 18.453 2.074 1 95.69 109 GLY A O 1
ATOM 892 N N . ASP A 1 110 ? -11.094 16.359 2.773 1 96.88 110 ASP A N 1
ATOM 893 C CA . ASP A 1 110 ? -11.484 15.852 1.465 1 96.88 110 ASP A CA 1
ATOM 894 C C . ASP A 1 110 ? -12.852 15.164 1.531 1 96.88 110 ASP A C 1
ATOM 896 O O . ASP A 1 110 ? -13.086 14.164 0.845 1 96.88 110 ASP A O 1
ATOM 900 N N . ARG A 1 111 ? -13.68 15.648 2.307 1 94.94 111 ARG A N 1
ATOM 901 C CA . ARG A 1 111 ? -14.953 15.016 2.627 1 94.94 111 ARG A CA 1
ATOM 902 C C . ARG A 1 111 ? -15.859 14.938 1.398 1 94.94 111 ARG A C 1
ATOM 904 O O . ARG A 1 111 ? -16.516 13.93 1.172 1 94.94 111 ARG A O 1
ATOM 911 N N . VAL A 1 112 ? -15.969 15.953 0.651 1 96.81 112 VAL A N 1
ATOM 912 C CA . VAL A 1 112 ? -16.812 15.961 -0.536 1 96.81 112 VAL A CA 1
ATOM 913 C C . VAL A 1 112 ? -16.391 14.844 -1.486 1 96.81 112 VAL A C 1
ATOM 915 O O . VAL A 1 112 ? -17.25 14.148 -2.045 1 96.81 112 VAL A O 1
ATOM 918 N N . PHE A 1 113 ? -15.094 14.695 -1.64 1 98.12 113 PHE A N 1
ATOM 919 C CA . PHE A 1 113 ? -14.539 13.641 -2.471 1 98.12 113 PHE A CA 1
ATOM 920 C C . PHE A 1 113 ? -14.969 12.266 -1.966 1 98.12 113 PHE A C 1
ATOM 922 O O . PHE A 1 113 ? -15.398 11.414 -2.752 1 98.12 113 PHE A O 1
ATOM 929 N N . LEU A 1 114 ? -14.906 12.07 -0.684 1 97.12 114 LEU A N 1
ATOM 930 C CA . LEU A 1 114 ? -15.219 10.773 -0.085 1 97.12 114 LEU A CA 1
ATOM 931 C C . LEU A 1 114 ? -16.703 10.469 -0.203 1 97.12 114 LEU A C 1
ATOM 933 O O . LEU A 1 114 ? -17.094 9.336 -0.5 1 97.12 114 LEU A O 1
ATOM 937 N N . ILE A 1 115 ? -17.516 11.484 -0.064 1 95.31 115 ILE A N 1
ATOM 938 C CA . ILE A 1 115 ? -18.969 11.312 -0.179 1 95.31 115 ILE A CA 1
ATOM 939 C C . ILE A 1 115 ? -19.328 10.992 -1.626 1 95.31 115 ILE A C 1
ATOM 941 O O . ILE A 1 115 ? -20.25 10.203 -1.881 1 95.31 115 ILE A O 1
ATOM 945 N N . SER A 1 116 ? -18.672 11.555 -2.523 1 97.06 116 SER A N 1
ATOM 946 C CA . SER A 1 116 ? -18.938 11.344 -3.945 1 97.06 116 SER A CA 1
ATOM 947 C C . SER A 1 116 ? -18.422 9.984 -4.41 1 97.06 116 SER A C 1
ATOM 949 O O . SER A 1 116 ? -18.781 9.523 -5.496 1 97.06 116 SER A O 1
ATOM 951 N N . ASN A 1 117 ? -17.562 9.375 -3.68 1 96.81 117 ASN A N 1
ATOM 952 C CA . ASN A 1 117 ? -17.016 8.055 -3.957 1 96.81 117 ASN A CA 1
ATOM 953 C C . ASN A 1 117 ? -17.25 7.098 -2.789 1 96.81 117 ASN A C 1
ATOM 955 O O . ASN A 1 117 ? -16.297 6.734 -2.09 1 96.81 117 ASN A O 1
ATOM 959 N N . PRO A 1 118 ? -18.422 6.609 -2.688 1 95.44 118 PRO A N 1
ATOM 960 C CA . PRO A 1 118 ? -18.781 5.867 -1.481 1 95.44 118 PRO A CA 1
ATOM 961 C C . PRO A 1 118 ? -17.984 4.578 -1.312 1 95.44 118 PRO A C 1
ATOM 963 O O . PRO A 1 118 ? -17.875 4.059 -0.199 1 95.44 118 PRO A O 1
ATOM 966 N N . CYS A 1 119 ? -17.391 4.023 -2.406 1 93.94 119 CYS A N 1
ATOM 967 C CA . CYS A 1 119 ? -16.578 2.814 -2.314 1 93.94 119 CYS A CA 1
ATOM 968 C C . CYS A 1 119 ? -15.344 3.047 -1.449 1 93.94 119 CYS A C 1
ATOM 970 O O . CYS A 1 119 ? -14.742 2.096 -0.951 1 93.94 119 CYS A O 1
ATOM 972 N N . LEU A 1 120 ? -14.969 4.309 -1.175 1 96.62 120 LEU A N 1
ATOM 973 C CA . LEU A 1 120 ? -13.75 4.633 -0.431 1 96.62 120 LEU A CA 1
ATOM 974 C C . LEU A 1 120 ? -14.031 4.672 1.068 1 96.62 120 LEU A C 1
ATOM 976 O O . LEU A 1 120 ? -13.094 4.645 1.875 1 96.62 120 LEU A O 1
ATOM 980 N N . LEU A 1 121 ? -15.25 4.703 1.448 1 94.69 121 LEU A N 1
ATOM 981 C CA . LEU A 1 121 ? -15.609 4.934 2.842 1 94.69 121 LEU A CA 1
ATOM 982 C C . LEU A 1 121 ? -15.242 3.732 3.705 1 94.69 121 LEU A C 1
ATOM 984 O O . LEU A 1 121 ? -14.969 3.881 4.898 1 94.69 121 LEU A O 1
ATOM 988 N N . ASN A 1 122 ? -15.148 2.572 3.098 1 91.5 122 ASN A N 1
ATOM 989 C CA . ASN A 1 122 ? -14.812 1.375 3.861 1 91.5 122 ASN A CA 1
ATOM 990 C C . ASN A 1 122 ? -13.352 0.974 3.654 1 91.5 122 ASN A C 1
ATOM 992 O O . ASN A 1 122 ? -12.93 -0.094 4.102 1 91.5 122 ASN A O 1
ATOM 996 N N . SER A 1 123 ? -12.633 1.839 3.025 1 94.94 123 SER A N 1
ATOM 997 C CA . SER A 1 123 ? -11.227 1.548 2.762 1 94.94 123 SER A CA 1
ATOM 998 C C . SER A 1 123 ? -10.414 1.522 4.051 1 94.94 123 SER A C 1
ATOM 1000 O O . SER A 1 123 ? -10.633 2.35 4.941 1 94.94 123 SER A O 1
ATOM 1002 N N . LYS A 1 124 ? -9.484 0.607 4.07 1 95 124 LYS A N 1
ATOM 1003 C CA . LYS A 1 124 ? -8.547 0.538 5.191 1 95 124 LYS A CA 1
ATOM 1004 C C . LYS A 1 124 ? -7.504 1.647 5.109 1 95 124 LYS A C 1
ATOM 1006 O O . LYS A 1 124 ? -7.184 2.123 4.02 1 95 124 LYS A O 1
ATOM 1011 N N . ILE A 1 125 ? -7.016 2.041 6.293 1 96.75 125 ILE A N 1
ATOM 1012 C CA . ILE A 1 125 ? -5.914 2.994 6.391 1 96.75 125 ILE A CA 1
ATOM 1013 C C . ILE A 1 125 ? -4.688 2.309 6.984 1 96.75 125 ILE A C 1
ATOM 1015 O O . ILE A 1 125 ? -4.766 1.697 8.055 1 96.75 125 ILE A O 1
ATOM 1019 N N . THR A 1 126 ? -3.633 2.355 6.258 1 96.12 126 THR A N 1
ATOM 1020 C CA . THR A 1 126 ? -2.363 1.885 6.805 1 96.12 126 THR A CA 1
ATOM 1021 C C . THR A 1 126 ? -1.323 3 6.793 1 96.12 126 THR A C 1
ATOM 1023 O O . THR A 1 126 ? -1.403 3.922 5.977 1 96.12 126 THR A O 1
ATOM 1026 N N . VAL A 1 127 ? -0.381 2.879 7.73 1 97 127 VAL A N 1
ATOM 1027 C CA . VAL A 1 127 ? 0.708 3.85 7.77 1 97 127 VAL A CA 1
ATOM 1028 C C . VAL A 1 127 ? 2.051 3.125 7.691 1 97 127 VAL A C 1
ATOM 1030 O O . VAL A 1 127 ? 2.342 2.258 8.516 1 97 127 VAL A O 1
ATOM 1033 N N . ARG A 1 128 ? 2.777 3.465 6.684 1 96.31 128 ARG A N 1
ATOM 1034 C CA . ARG A 1 128 ? 4.133 2.963 6.484 1 96.31 128 ARG A CA 1
ATOM 1035 C C . ARG A 1 128 ? 5.16 3.889 7.129 1 96.31 128 ARG A C 1
ATOM 1037 O O . ARG A 1 128 ? 5.32 5.035 6.707 1 96.31 128 ARG A O 1
ATOM 1044 N N . PHE A 1 129 ? 5.867 3.373 8.203 1 96.12 129 PHE A N 1
ATOM 1045 C CA . PHE A 1 129 ? 6.973 4.09 8.828 1 96.12 129 PHE A CA 1
ATOM 1046 C C . PHE A 1 129 ? 8.297 3.707 8.188 1 96.12 129 PHE A C 1
ATOM 1048 O O . PHE A 1 129 ? 8.727 2.555 8.273 1 96.12 129 PHE A O 1
ATOM 1055 N N . ILE A 1 130 ? 8.875 4.68 7.602 1 94.62 130 ILE A N 1
ATOM 1056 C CA . ILE A 1 130 ? 10.133 4.422 6.91 1 94.62 130 ILE A CA 1
ATOM 1057 C C . ILE A 1 130 ? 11.305 4.781 7.82 1 94.62 130 ILE A C 1
ATOM 1059 O O . ILE A 1 130 ? 11.539 5.961 8.102 1 94.62 130 ILE A O 1
ATOM 1063 N N . SER A 1 131 ? 12 3.773 8.273 1 94.06 131 SER A N 1
ATOM 1064 C CA . SER A 1 131 ? 13.109 3.941 9.203 1 94.06 131 SER A CA 1
ATOM 1065 C C . SER A 1 131 ? 14.25 2.98 8.875 1 94.06 131 SER A C 1
ATOM 1067 O O . SER A 1 131 ? 14.031 1.931 8.273 1 94.06 131 SER A O 1
ATOM 1069 N N . SER A 1 132 ? 15.461 3.387 9.289 1 92.94 132 SER A N 1
ATOM 1070 C CA . SER A 1 132 ? 16.625 2.514 9.141 1 92.94 132 SER A CA 1
ATOM 1071 C C . SER A 1 132 ? 16.656 1.443 10.227 1 92.94 132 SER A C 1
ATOM 1073 O O . SER A 1 132 ? 17.406 0.474 10.125 1 92.94 132 SER A O 1
ATOM 1075 N N . HIS A 1 133 ? 15.938 1.583 11.234 1 95.06 133 HIS A N 1
ATOM 1076 C CA . HIS A 1 133 ? 15.859 0.597 12.305 1 95.06 133 HIS A CA 1
ATOM 1077 C C . HIS A 1 133 ? 14.727 -0.39 12.07 1 95.06 133 HIS A C 1
ATOM 1079 O O . HIS A 1 133 ? 13.555 0.004 12.016 1 95.06 133 HIS A O 1
ATOM 1085 N N . PRO A 1 134 ? 15 -1.662 12.023 1 90.44 134 PRO A N 1
ATOM 1086 C CA . PRO A 1 134 ? 14.008 -2.678 11.672 1 90.44 134 PRO A CA 1
ATOM 1087 C C . PRO A 1 134 ? 12.773 -2.641 12.578 1 90.44 134 PRO A C 1
ATOM 1089 O O . PRO A 1 134 ? 11.656 -2.887 12.125 1 90.44 134 PRO A O 1
ATOM 1092 N N . THR A 1 135 ? 12.906 -2.322 13.805 1 94 135 THR A N 1
ATOM 1093 C CA . THR A 1 135 ? 11.797 -2.342 14.75 1 94 135 THR A CA 1
ATOM 1094 C C . THR A 1 135 ? 10.859 -1.166 14.508 1 94 135 THR A C 1
ATOM 1096 O O . THR A 1 135 ? 9.711 -1.176 14.969 1 94 135 THR A O 1
ATOM 1099 N N . LEU A 1 136 ? 11.344 -0.138 13.844 1 96.06 136 LEU A N 1
ATOM 1100 C CA . LEU A 1 136 ? 10.547 1.056 13.578 1 96.06 136 LEU A CA 1
ATOM 1101 C C . LEU A 1 136 ? 10.086 1.088 12.125 1 96.06 136 LEU A C 1
ATOM 1103 O O . LEU A 1 136 ? 9.203 1.87 11.766 1 96.06 136 LEU A O 1
ATOM 1107 N N . ASN A 1 137 ? 10.75 0.299 11.312 1 93.94 137 ASN A N 1
ATOM 1108 C CA . ASN A 1 137 ? 10.453 0.193 9.883 1 93.94 137 ASN A CA 1
ATOM 1109 C C . ASN A 1 137 ? 9.305 -0.776 9.625 1 93.94 137 ASN A C 1
ATOM 1111 O O . ASN A 1 137 ? 9.531 -1.938 9.281 1 93.94 137 ASN A O 1
ATOM 1115 N N . ARG A 1 138 ? 8.102 -0.223 9.719 1 92.56 138 ARG A N 1
ATOM 1116 C CA . ARG A 1 138 ? 6.957 -1.128 9.719 1 92.56 138 ARG A CA 1
ATOM 1117 C C . ARG A 1 138 ? 5.715 -0.438 9.164 1 92.56 138 ARG A C 1
ATOM 1119 O O . ARG A 1 138 ? 5.668 0.79 9.07 1 92.56 138 ARG A O 1
ATOM 1126 N N . THR A 1 139 ? 4.777 -1.246 8.781 1 93.38 139 THR A N 1
ATOM 1127 C CA . THR A 1 139 ? 3.453 -0.792 8.367 1 93.38 139 THR A CA 1
ATOM 1128 C C . THR A 1 139 ? 2.41 -1.147 9.422 1 93.38 139 THR A C 1
ATOM 1130 O O . THR A 1 139 ? 2.355 -2.287 9.891 1 93.38 139 THR A O 1
ATOM 1133 N N . VAL A 1 140 ? 1.64 -0.117 9.805 1 94.69 140 VAL A N 1
ATOM 1134 C CA . VAL A 1 140 ? 0.679 -0.3 10.891 1 94.69 140 VAL A CA 1
ATOM 1135 C C . VAL A 1 140 ? -0.73 0.009 10.391 1 94.69 140 VAL A C 1
ATOM 1137 O O . VAL A 1 140 ? -0.935 0.971 9.648 1 94.69 140 VAL A O 1
ATOM 1140 N N . ASP A 1 141 ? -1.679 -0.808 10.828 1 93.88 141 ASP A N 1
ATOM 1141 C CA . ASP A 1 141 ? -3.09 -0.609 10.508 1 93.88 141 ASP A CA 1
ATOM 1142 C C . ASP A 1 141 ? -3.711 0.455 11.414 1 93.88 141 ASP A C 1
ATOM 1144 O O . ASP A 1 141 ? -3.541 0.417 12.633 1 93.88 141 ASP A O 1
ATOM 1148 N N . TYR A 1 142 ? -4.473 1.439 10.844 1 95.12 142 TYR A N 1
ATOM 1149 C CA . TYR A 1 142 ? -5.098 2.506 11.617 1 95.12 142 TYR A CA 1
ATOM 1150 C C . TYR A 1 142 ? -6.609 2.492 11.445 1 95.12 142 TYR A C 1
ATOM 1152 O O . TYR A 1 142 ? -7.281 3.49 11.719 1 95.12 142 TYR A O 1
ATOM 1160 N N . GLY A 1 143 ? -7.109 1.385 10.938 1 92.88 143 GLY A N 1
ATOM 1161 C CA . GLY A 1 143 ? -8.555 1.259 10.836 1 92.88 143 GLY A CA 1
ATOM 1162 C C . GLY A 1 143 ? -9.094 1.628 9.469 1 92.88 143 GLY A C 1
ATOM 1163 O O . GLY A 1 143 ? -8.453 1.34 8.445 1 92.88 143 GLY A O 1
ATOM 1164 N N . ASN A 1 144 ? -10.367 2.135 9.453 1 94 144 ASN A N 1
ATOM 1165 C CA . ASN A 1 144 ? -11.055 2.441 8.203 1 94 144 ASN A CA 1
ATOM 1166 C C . ASN A 1 144 ? -11.406 3.924 8.109 1 94 144 ASN A C 1
ATOM 1168 O O . ASN A 1 144 ? -11.516 4.609 9.125 1 94 144 ASN A O 1
ATOM 1172 N N . ILE A 1 145 ? -11.594 4.371 6.867 1 96.19 145 ILE A N 1
ATOM 1173 C CA . ILE A 1 145 ? -11.93 5.762 6.582 1 96.19 145 ILE A CA 1
ATOM 1174 C C . ILE A 1 145 ? -13.156 6.172 7.391 1 96.19 145 ILE A C 1
ATOM 1176 O O . ILE A 1 145 ? -13.18 7.25 7.992 1 96.19 145 ILE A O 1
ATOM 1180 N N . ARG A 1 146 ? -14.117 5.332 7.516 1 93.31 146 ARG A N 1
ATOM 1181 C CA . ARG A 1 146 ? -15.391 5.664 8.141 1 93.31 146 ARG A CA 1
ATOM 1182 C C . ARG A 1 146 ? -15.211 5.961 9.625 1 93.31 146 ARG A C 1
ATOM 1184 O O . ARG A 1 146 ? -15.984 6.723 10.211 1 93.31 146 ARG A O 1
ATOM 1191 N N . ASP A 1 147 ? -14.211 5.406 10.227 1 92.69 147 ASP A N 1
ATOM 1192 C CA . ASP A 1 147 ? -13.961 5.609 11.656 1 92.69 147 ASP A CA 1
ATOM 1193 C C . ASP A 1 147 ? -13.539 7.047 11.938 1 92.69 147 ASP A C 1
ATOM 1195 O O . ASP A 1 147 ? -13.547 7.484 13.094 1 92.69 147 ASP A O 1
ATOM 1199 N N . PHE A 1 148 ? -13.227 7.77 10.891 1 92.75 148 PHE A N 1
ATOM 1200 C CA . PHE A 1 148 ? -12.68 9.109 11.086 1 92.75 148 PHE A CA 1
ATOM 1201 C C . PHE A 1 148 ? -13.625 10.164 10.531 1 92.75 148 PHE A C 1
ATOM 1203 O O . PHE A 1 148 ? -13.289 11.344 10.469 1 92.75 148 PHE A O 1
ATOM 1210 N N . ILE A 1 149 ? -14.734 9.703 10.062 1 86.31 149 ILE A N 1
ATOM 1211 C CA . ILE A 1 149 ? -15.719 10.641 9.555 1 86.31 149 ILE A CA 1
ATOM 1212 C C . ILE A 1 149 ? -16.547 11.195 10.711 1 86.31 149 ILE A C 1
ATOM 1214 O O . ILE A 1 149 ? -17.031 10.43 11.555 1 86.31 149 ILE A O 1
ATOM 1218 N N . PHE A 1 150 ? -16.531 12.539 10.758 1 73.88 150 PHE A N 1
ATOM 1219 C CA . PHE A 1 150 ? -17.359 13.203 11.75 1 73.88 150 PHE A CA 1
ATOM 1220 C C . PHE A 1 150 ? -18.469 14.016 11.078 1 73.88 150 PHE A C 1
ATOM 1222 O O . PHE A 1 150 ? -18.297 14.492 9.953 1 73.88 150 PHE A O 1
ATOM 1229 N N . MET B 1 1 ? 10.914 -23.859 4.891 1 40.03 1 MET B N 1
ATOM 1230 C CA . MET B 1 1 ? 11.516 -23.25 3.709 1 40.03 1 MET B CA 1
ATOM 1231 C C . MET B 1 1 ? 10.805 -23.703 2.439 1 40.03 1 MET B C 1
ATOM 1233 O O . MET B 1 1 ? 10.75 -24.906 2.145 1 40.03 1 MET B O 1
ATOM 1237 N N . VAL B 1 2 ? 9.758 -22.922 2.09 1 49.16 2 VAL B N 1
ATOM 1238 C CA . VAL B 1 2 ? 9.047 -23.359 0.895 1 49.16 2 VAL B CA 1
ATOM 1239 C C . VAL B 1 2 ? 10.023 -23.516 -0.266 1 49.16 2 VAL B C 1
ATOM 1241 O O . VAL B 1 2 ? 10.789 -22.594 -0.565 1 49.16 2 VAL B O 1
ATOM 1244 N N . ASN B 1 3 ? 10.453 -24.719 -0.533 1 52.41 3 ASN B N 1
ATOM 1245 C CA . ASN B 1 3 ? 11.328 -25.109 -1.638 1 52.41 3 ASN B CA 1
ATOM 1246 C C . ASN B 1 3 ? 10.641 -24.906 -2.986 1 52.41 3 ASN B C 1
ATOM 1248 O O . ASN B 1 3 ? 9.727 -25.656 -3.336 1 52.41 3 ASN B O 1
ATOM 1252 N N . LEU B 1 4 ? 10.594 -23.625 -3.373 1 57.22 4 LEU B N 1
ATOM 1253 C CA . LEU B 1 4 ? 10.125 -23.453 -4.742 1 57.22 4 LEU B CA 1
ATOM 1254 C C . LEU B 1 4 ? 11.016 -24.203 -5.723 1 57.22 4 LEU B C 1
ATOM 1256 O O . LEU B 1 4 ? 12.242 -24.016 -5.723 1 57.22 4 LEU B O 1
ATOM 1260 N N . ASN B 1 5 ? 10.609 -25.375 -6.129 1 59.78 5 ASN B N 1
ATOM 1261 C CA . ASN B 1 5 ? 11.32 -25.938 -7.27 1 59.78 5 ASN B CA 1
ATOM 1262 C C . ASN B 1 5 ? 11.172 -25.062 -8.516 1 59.78 5 ASN B C 1
ATOM 1264 O O . ASN B 1 5 ? 10.062 -24.891 -9.023 1 59.78 5 ASN B O 1
ATOM 1268 N N . ALA B 1 6 ? 12.195 -24.141 -8.789 1 58.75 6 ALA B N 1
ATOM 1269 C CA . ALA B 1 6 ? 12.242 -23.219 -9.922 1 58.75 6 ALA B CA 1
ATOM 1270 C C . ALA B 1 6 ? 11.734 -23.891 -11.195 1 58.75 6 ALA B C 1
ATOM 1272 O O . ALA B 1 6 ? 11.172 -23.234 -12.07 1 58.75 6 ALA B O 1
ATOM 1273 N N . ASN B 1 7 ? 11.859 -25.281 -11.164 1 60.47 7 ASN B N 1
ATOM 1274 C CA . ASN B 1 7 ? 11.523 -26 -12.398 1 60.47 7 ASN B CA 1
ATOM 1275 C C . ASN B 1 7 ? 10.023 -26 -12.656 1 60.47 7 ASN B C 1
ATOM 1277 O O . ASN B 1 7 ? 9.586 -26.234 -13.781 1 60.47 7 ASN B O 1
ATOM 1281 N N . ASN B 1 8 ? 9.25 -25.547 -11.68 1 83.12 8 ASN B N 1
ATOM 1282 C CA . ASN B 1 8 ? 7.809 -25.609 -11.891 1 83.12 8 ASN B CA 1
ATOM 1283 C C . ASN B 1 8 ? 7.191 -24.234 -12.008 1 83.12 8 ASN B C 1
ATOM 1285 O O . ASN B 1 8 ? 5.965 -24.078 -11.969 1 83.12 8 ASN B O 1
ATOM 1289 N N . LEU B 1 9 ? 8.055 -23.266 -12.266 1 89.38 9 LEU B N 1
ATOM 1290 C CA . LEU B 1 9 ? 7.559 -21.906 -12.383 1 89.38 9 LEU B CA 1
ATOM 1291 C C . LEU B 1 9 ? 7.523 -21.469 -13.844 1 89.38 9 LEU B C 1
ATOM 1293 O O . LEU B 1 9 ? 8.539 -21.516 -14.539 1 89.38 9 LEU B O 1
ATOM 1297 N N . ASN B 1 10 ? 6.387 -21.203 -14.328 1 91.44 10 ASN B N 1
ATOM 1298 C CA . ASN B 1 10 ? 6.195 -20.656 -15.664 1 91.44 10 ASN B CA 1
ATOM 1299 C C . ASN B 1 10 ? 5.957 -19.141 -15.625 1 91.44 10 ASN B C 1
ATOM 1301 O O . ASN B 1 10 ? 4.965 -18.688 -15.055 1 91.44 10 ASN B O 1
ATOM 1305 N N . VAL B 1 11 ? 6.832 -18.375 -16.328 1 94.75 11 VAL B N 1
ATOM 1306 C CA . VAL B 1 11 ? 6.742 -16.922 -16.266 1 94.75 11 VAL B CA 1
ATOM 1307 C C . VAL B 1 11 ? 6.281 -16.375 -17.625 1 94.75 11 VAL B C 1
ATOM 1309 O O . VAL B 1 11 ? 6.828 -16.75 -18.656 1 94.75 11 VAL B O 1
ATOM 1312 N N . ASN B 1 12 ? 5.246 -15.586 -17.594 1 95.31 12 ASN B N 1
ATOM 1313 C CA . ASN B 1 12 ? 4.746 -14.883 -18.766 1 95.31 12 ASN B CA 1
ATOM 1314 C C . ASN B 1 12 ? 4.871 -13.375 -18.609 1 95.31 12 ASN B C 1
ATOM 1316 O O . ASN B 1 12 ? 4.152 -12.766 -17.828 1 95.31 12 ASN B O 1
ATOM 1320 N N . MET B 1 13 ? 5.727 -12.734 -19.359 1 97 13 MET B N 1
ATOM 1321 C CA . MET B 1 13 ? 5.926 -11.289 -19.344 1 97 13 MET B CA 1
ATOM 1322 C C . MET B 1 13 ? 5.266 -10.633 -20.547 1 97 13 MET B C 1
ATOM 1324 O O . MET B 1 13 ? 5.543 -10.992 -21.688 1 97 13 MET B O 1
ATOM 1328 N N . VAL B 1 14 ? 4.488 -9.648 -20.328 1 96.81 14 VAL B N 1
ATOM 1329 C CA . VAL B 1 14 ? 3.67 -9.078 -21.406 1 96.81 14 VAL B CA 1
ATOM 1330 C C . VAL B 1 14 ? 4.148 -7.668 -21.719 1 96.81 14 VAL B C 1
ATOM 1332 O O . VAL B 1 14 ? 4.301 -6.836 -20.828 1 96.81 14 VAL B O 1
ATOM 1335 N N . TYR B 1 15 ? 4.262 -7.383 -23.031 1 95 15 TYR B N 1
ATOM 1336 C CA . TYR B 1 15 ? 4.602 -6.031 -23.469 1 95 15 TYR B CA 1
ATOM 1337 C C . TYR B 1 15 ? 3.611 -5.016 -22.922 1 95 15 TYR B C 1
ATOM 1339 O O . TYR B 1 15 ? 2.402 -5.258 -22.906 1 95 15 TYR B O 1
ATOM 1347 N N . PRO B 1 16 ? 4.191 -3.891 -22.406 1 96.75 16 PRO B N 1
ATOM 1348 C CA . PRO B 1 16 ? 5.496 -3.244 -22.578 1 96.75 16 PRO B CA 1
ATOM 1349 C C . PRO B 1 16 ? 6.465 -3.553 -21.438 1 96.75 16 PRO B C 1
ATOM 1351 O O . PRO B 1 16 ? 7.539 -2.947 -21.359 1 96.75 16 PRO B O 1
ATOM 1354 N N . ILE B 1 17 ? 6.113 -4.48 -20.609 1 97 17 ILE B N 1
ATOM 1355 C CA . ILE B 1 17 ? 7 -4.879 -19.516 1 97 17 ILE B CA 1
ATOM 1356 C C . ILE B 1 17 ? 8.219 -5.609 -20.094 1 97 17 ILE B C 1
ATOM 1358 O O . ILE B 1 17 ? 8.078 -6.465 -20.969 1 97 17 ILE B O 1
ATOM 1362 N N . SER B 1 18 ? 9.367 -5.133 -19.656 1 96.94 18 SER B N 1
ATOM 1363 C CA . SER B 1 18 ? 10.602 -5.805 -20.047 1 96.94 18 SER B CA 1
ATOM 1364 C C . SER B 1 18 ? 11.297 -6.434 -18.844 1 96.94 18 SER B C 1
ATOM 1366 O O . SER B 1 18 ? 10.797 -6.344 -17.719 1 96.94 18 SER B O 1
ATOM 1368 N N . S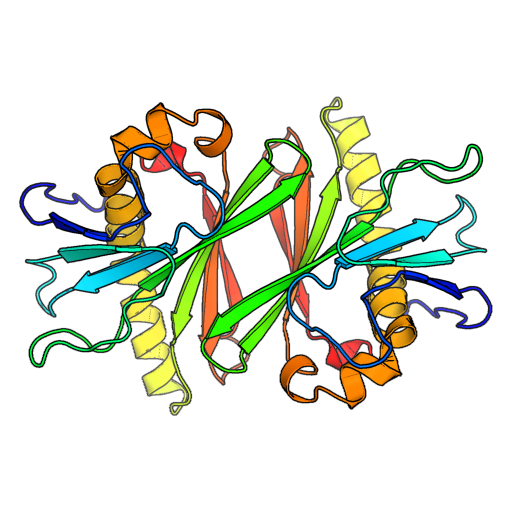ER B 1 19 ? 12.414 -7.043 -19.125 1 96.5 19 SER B N 1
ATOM 1369 C CA . SER B 1 19 ? 13.141 -7.742 -18.078 1 96.5 19 SER B CA 1
ATOM 1370 C C . SER B 1 19 ? 13.734 -6.758 -17.062 1 96.5 19 SER B C 1
ATOM 1372 O O . SER B 1 19 ? 14.141 -7.156 -15.977 1 96.5 19 SER B O 1
ATOM 1374 N N . THR B 1 20 ? 13.68 -5.414 -17.406 1 97.25 20 THR B N 1
ATOM 1375 C CA . THR B 1 20 ? 14.367 -4.512 -16.484 1 97.25 20 THR B CA 1
ATOM 1376 C C . THR B 1 20 ? 13.5 -3.295 -16.172 1 97.25 20 THR B C 1
ATOM 1378 O O . THR B 1 20 ? 13.82 -2.508 -15.289 1 97.25 20 THR B O 1
ATOM 1381 N N . ALA B 1 21 ? 12.359 -3.107 -16.953 1 95.88 21 ALA B N 1
ATOM 1382 C CA . ALA B 1 21 ? 11.594 -1.872 -16.828 1 95.88 21 ALA B CA 1
ATOM 1383 C C . ALA B 1 21 ? 10.141 -2.076 -17.25 1 95.88 21 ALA B C 1
ATOM 1385 O O . ALA B 1 21 ? 9.828 -3.039 -17.953 1 95.88 21 ALA B O 1
ATOM 1386 N N . PRO B 1 22 ? 9.391 -1.2 -16.906 1 96.25 22 PRO B N 1
ATOM 1387 C CA . PRO B 1 22 ? 9.516 -0.19 -15.852 1 96.25 22 PRO B CA 1
ATOM 1388 C C . PRO B 1 22 ? 9.18 -0.736 -14.461 1 96.25 22 PRO B C 1
ATOM 1390 O O . PRO B 1 22 ? 8.711 -1.87 -14.344 1 96.25 22 PRO B O 1
ATOM 1393 N N . ILE B 1 23 ? 9.438 0.007 -13.367 1 95.25 23 ILE B N 1
ATOM 1394 C CA . ILE B 1 23 ? 9 -0.343 -12.016 1 95.25 23 ILE B CA 1
ATOM 1395 C C . ILE B 1 23 ? 7.523 0.006 -11.844 1 95.25 23 ILE B C 1
ATOM 1397 O O . ILE B 1 23 ? 6.727 -0.831 -11.414 1 95.25 23 ILE B O 1
ATOM 1401 N N . ARG B 1 24 ? 7.297 1.248 -12.227 1 89.12 24 ARG B N 1
ATOM 1402 C CA . ARG B 1 24 ? 5.922 1.721 -12.094 1 89.12 24 ARG B CA 1
ATOM 1403 C C . ARG B 1 24 ? 4.984 0.955 -13.023 1 89.12 24 ARG B C 1
ATOM 1405 O O . ARG B 1 24 ? 5.324 0.693 -14.18 1 89.12 24 ARG B O 1
ATOM 1412 N N . PHE B 1 25 ? 3.846 0.449 -12.531 1 90.25 25 PHE B N 1
ATOM 1413 C CA . PHE B 1 25 ? 2.775 -0.233 -13.25 1 90.25 25 PHE B CA 1
ATOM 1414 C C . PHE B 1 25 ? 3.109 -1.707 -13.445 1 90.25 25 PHE B C 1
ATOM 1416 O O . PHE B 1 25 ? 2.367 -2.434 -14.109 1 90.25 25 PHE B O 1
ATOM 1423 N N . ARG B 1 26 ? 4.336 -2.104 -13.023 1 96.25 26 ARG B N 1
ATOM 1424 C CA . ARG B 1 26 ? 4.68 -3.521 -13.055 1 96.25 26 ARG B CA 1
ATOM 1425 C C . ARG B 1 26 ? 3.828 -4.309 -12.062 1 96.25 26 ARG B C 1
ATOM 1427 O O . ARG B 1 26 ? 3.863 -4.047 -10.859 1 96.25 26 ARG B O 1
ATOM 1434 N N . ARG B 1 27 ? 3.059 -5.27 -12.602 1 96.69 27 ARG B N 1
ATOM 1435 C CA . ARG B 1 27 ? 2.119 -6.023 -11.781 1 96.69 27 ARG B CA 1
ATOM 1436 C C . ARG B 1 27 ? 2.355 -7.523 -11.914 1 96.69 27 ARG B C 1
ATOM 1438 O O . ARG B 1 27 ? 2.797 -7.996 -12.969 1 96.69 27 ARG B O 1
ATOM 1445 N N . TYR B 1 28 ? 2.004 -8.203 -10.836 1 97.56 28 TYR B N 1
ATOM 1446 C CA . TYR B 1 28 ? 2.203 -9.648 -10.773 1 97.56 28 TYR B CA 1
ATOM 1447 C C . TYR B 1 28 ? 0.883 -10.375 -10.523 1 97.56 28 TYR B C 1
ATOM 1449 O O . TYR B 1 28 ? 0.063 -9.922 -9.719 1 97.56 28 TYR B O 1
ATOM 1457 N N . THR B 1 29 ? 0.702 -11.414 -11.266 1 96.44 29 THR B N 1
ATOM 1458 C CA . THR B 1 29 ? -0.372 -12.359 -10.984 1 96.44 29 THR B CA 1
ATOM 1459 C C . THR B 1 29 ? 0.175 -13.781 -10.867 1 96.44 29 THR B C 1
ATOM 1461 O O . THR B 1 29 ? 0.784 -14.297 -11.812 1 96.44 29 THR B O 1
ATOM 1464 N N . VAL B 1 30 ? -0.02 -14.367 -9.703 1 95.06 30 VAL B N 1
ATOM 1465 C CA . VAL B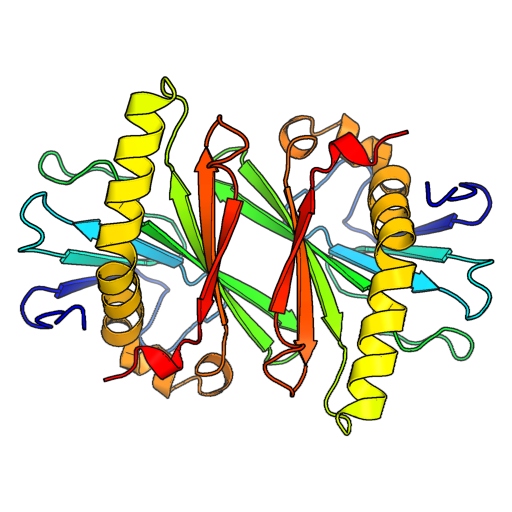 1 30 ? 0.433 -15.734 -9.492 1 95.06 30 VAL B CA 1
ATOM 1466 C C . VAL B 1 30 ? -0.766 -16.688 -9.484 1 95.06 30 VAL B C 1
ATOM 1468 O O . VAL B 1 30 ? -1.695 -16.516 -8.695 1 95.06 30 VAL B O 1
ATOM 1471 N N . SER B 1 31 ? -0.726 -17.609 -10.367 1 92.56 31 SER B N 1
ATOM 1472 C CA . SER B 1 31 ? -1.71 -18.688 -10.438 1 92.56 31 SER B CA 1
ATOM 1473 C C . SER B 1 31 ? -1.062 -20.047 -10.195 1 92.56 31 SER B C 1
ATOM 1475 O O . SER B 1 31 ? 0.13 -20.219 -10.461 1 92.56 31 SER B O 1
ATOM 1477 N N . TYR B 1 32 ? -1.868 -20.891 -9.656 1 87.06 32 TYR B N 1
ATOM 1478 C CA . TYR B 1 32 ? -1.321 -22.203 -9.336 1 87.06 32 TYR B CA 1
ATOM 1479 C C . TYR B 1 32 ? -2.4 -23.281 -9.414 1 87.06 32 TYR B C 1
ATOM 1481 O O . TYR B 1 32 ? -3.592 -22.969 -9.328 1 87.06 32 TYR B O 1
ATOM 1489 N N . LEU B 1 33 ? -1.96 -24.469 -9.703 1 77.62 33 LEU B N 1
ATOM 1490 C CA . LEU B 1 33 ? -2.854 -25.609 -9.68 1 77.62 33 LEU B CA 1
ATOM 1491 C C . LEU B 1 33 ? -3.008 -26.156 -8.258 1 77.62 33 LEU B C 1
ATOM 1493 O O . LEU B 1 33 ? -2.203 -25.828 -7.383 1 77.62 33 LEU B O 1
ATOM 1497 N N . GLU B 1 34 ? -4.039 -26.875 -8.016 1 70.62 34 GLU B N 1
ATOM 1498 C CA . GLU B 1 34 ? -4.352 -27.406 -6.695 1 70.62 34 GLU B CA 1
ATOM 1499 C C . GLU B 1 34 ? -3.195 -28.219 -6.141 1 70.62 34 GLU B C 1
ATOM 1501 O O . GLU B 1 34 ? -2.93 -28.203 -4.938 1 70.62 34 GLU B O 1
ATOM 1506 N N . ASN B 1 35 ? -2.514 -28.812 -6.988 1 66.44 35 ASN B N 1
ATOM 1507 C CA . ASN B 1 35 ? -1.443 -29.672 -6.488 1 66.44 35 ASN B CA 1
ATOM 1508 C C . ASN B 1 35 ? -0.121 -28.906 -6.387 1 66.44 35 ASN B C 1
ATOM 1510 O O . ASN B 1 35 ? 0.895 -29.484 -5.984 1 66.44 35 ASN B O 1
ATOM 1514 N N . MET B 1 36 ? -0.113 -27.609 -6.531 1 66.12 36 MET B N 1
ATOM 1515 C CA . MET B 1 36 ? 1.016 -26.688 -6.445 1 66.12 36 MET B CA 1
ATOM 1516 C C . MET B 1 36 ? 2.172 -27.156 -7.32 1 66.12 36 MET B C 1
ATOM 1518 O O . MET B 1 36 ? 3.326 -26.797 -7.078 1 66.12 36 MET B O 1
ATOM 1522 N N . GLU B 1 37 ? 1.908 -28.125 -8.188 1 70.88 37 GLU B N 1
ATOM 1523 C CA . GLU B 1 37 ? 2.965 -28.641 -9.047 1 70.88 37 GLU B CA 1
ATOM 1524 C C . GLU B 1 37 ? 3.375 -27.625 -10.102 1 70.88 37 GLU B C 1
ATOM 1526 O O . GLU B 1 37 ? 4.555 -27.516 -10.453 1 70.88 37 GLU B O 1
ATOM 1531 N N . ASN B 1 38 ? 2.381 -26.891 -10.492 1 83.12 38 ASN B N 1
ATOM 1532 C CA . ASN B 1 38 ? 2.691 -25.875 -11.5 1 83.12 38 ASN B CA 1
ATOM 1533 C C . ASN B 1 38 ? 2.246 -24.484 -11.055 1 83.12 38 ASN B C 1
ATOM 1535 O O . ASN B 1 38 ? 1.104 -24.312 -10.633 1 83.12 38 ASN B O 1
ATOM 1539 N N . ILE B 1 39 ? 3.256 -23.594 -11.062 1 89.31 39 ILE B N 1
ATOM 1540 C CA . ILE B 1 39 ? 3.004 -22.203 -10.711 1 89.31 39 ILE B CA 1
ATOM 1541 C C . ILE B 1 39 ? 3.189 -21.312 -11.945 1 89.31 39 ILE B C 1
ATOM 1543 O O . ILE B 1 39 ? 4.137 -21.5 -12.711 1 89.31 39 ILE B O 1
ATOM 1547 N N . TYR B 1 40 ? 2.262 -20.453 -12.117 1 91.75 40 TYR B N 1
ATOM 1548 C CA . TYR B 1 40 ? 2.312 -19.516 -13.242 1 91.75 40 TYR B CA 1
ATOM 1549 C C . TYR B 1 40 ? 2.389 -18.078 -12.758 1 91.75 40 TYR B C 1
ATOM 1551 O O . TYR B 1 40 ? 1.588 -17.656 -11.922 1 91.75 40 TYR B O 1
ATOM 1559 N N . LEU B 1 41 ? 3.391 -17.375 -13.289 1 95.25 41 LEU B N 1
ATOM 1560 C CA . LEU B 1 41 ? 3.572 -15.961 -12.977 1 95.25 41 LEU B CA 1
ATOM 1561 C C . LEU B 1 41 ? 3.408 -15.102 -14.219 1 95.25 41 LEU B C 1
ATOM 1563 O O . LEU B 1 41 ? 4.117 -15.289 -15.211 1 95.25 41 LEU B O 1
ATOM 1567 N N . THR B 1 42 ? 2.443 -14.227 -14.172 1 96.44 42 THR B N 1
ATOM 1568 C CA . THR B 1 42 ? 2.287 -13.227 -15.219 1 96.44 42 THR B CA 1
ATOM 1569 C C . THR B 1 42 ? 2.787 -11.867 -14.75 1 96.44 42 THR B C 1
ATOM 1571 O O . THR B 1 42 ? 2.43 -11.414 -13.664 1 96.44 42 THR B O 1
ATOM 1574 N N . ILE B 1 43 ? 3.627 -11.25 -15.508 1 97.81 43 ILE B N 1
ATOM 1575 C CA . ILE B 1 43 ? 4.129 -9.898 -15.266 1 97.81 43 ILE B CA 1
ATOM 1576 C C . ILE B 1 43 ? 3.643 -8.961 -16.375 1 97.81 43 ILE B C 1
ATOM 1578 O O . ILE B 1 43 ? 3.984 -9.141 -17.531 1 97.81 43 ILE B O 1
ATOM 1582 N N . ALA B 1 44 ? 2.822 -8.031 -15.984 1 96.94 44 ALA B N 1
ATOM 1583 C CA . ALA B 1 44 ? 2.166 -7.156 -16.953 1 96.94 44 ALA B CA 1
ATOM 1584 C C . ALA B 1 44 ? 1.816 -5.809 -16.344 1 96.94 44 ALA B C 1
ATOM 1586 O O . ALA B 1 44 ? 2.248 -5.496 -15.227 1 96.94 44 ALA B O 1
ATOM 1587 N N . THR B 1 45 ? 1.194 -4.938 -17.141 1 95.25 45 THR B N 1
ATOM 1588 C CA . THR B 1 45 ? 0.723 -3.658 -16.625 1 95.25 45 THR B CA 1
ATOM 1589 C C . THR B 1 45 ? -0.689 -3.787 -16.062 1 95.25 45 THR B C 1
ATOM 1591 O O . THR B 1 45 ? -1.291 -2.795 -15.648 1 95.25 45 THR B O 1
ATOM 1594 N N . TYR B 1 46 ? -1.216 -5.074 -16.078 1 92.19 46 TYR B N 1
ATOM 1595 C CA . TYR B 1 46 ? -2.553 -5.387 -15.578 1 92.19 46 TYR B CA 1
ATOM 1596 C C . TYR B 1 46 ? -2.551 -6.691 -14.789 1 92.19 46 TYR B C 1
ATOM 1598 O O . TYR B 1 46 ? -1.582 -7.453 -14.836 1 92.19 46 TYR B O 1
ATOM 1606 N N . PHE B 1 47 ? -3.578 -6.887 -14.031 1 92.5 47 PHE B N 1
ATOM 1607 C CA . PHE B 1 47 ? -3.746 -8.172 -13.359 1 92.5 47 PHE B CA 1
ATOM 1608 C C . PHE B 1 47 ? -4.441 -9.172 -14.281 1 92.5 47 PHE B C 1
ATOM 1610 O O . PHE B 1 47 ? -5.508 -8.883 -14.828 1 92.5 47 PHE B O 1
ATOM 1617 N N . ASP B 1 48 ? -3.838 -10.289 -14.461 1 89.19 48 ASP B N 1
ATOM 1618 C CA . ASP B 1 48 ? -4.395 -11.359 -15.281 1 89.19 48 ASP B CA 1
ATOM 1619 C C . ASP B 1 48 ? -5.512 -12.094 -14.539 1 89.19 48 ASP B C 1
ATOM 1621 O O . ASP B 1 48 ? -5.262 -13.094 -13.867 1 89.19 48 ASP B O 1
ATOM 1625 N N . THR B 1 49 ? -6.699 -11.57 -14.711 1 79.75 49 THR B N 1
ATOM 1626 C CA . THR B 1 49 ? -7.828 -1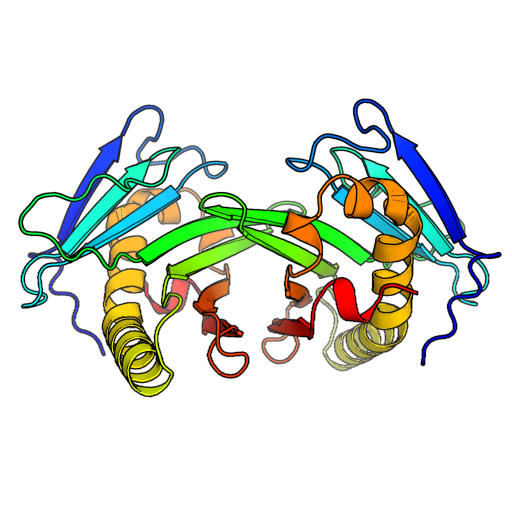2.148 -13.984 1 79.75 49 THR B CA 1
ATOM 1627 C C . THR B 1 49 ? -8.477 -13.266 -14.797 1 79.75 49 THR B C 1
ATOM 1629 O O . THR B 1 49 ? -9.469 -13.859 -14.359 1 79.75 49 THR B O 1
ATOM 1632 N N . LEU B 1 50 ? -7.941 -13.375 -16.016 1 66.56 50 LEU B N 1
ATOM 1633 C CA . LEU B 1 50 ? -8.531 -14.398 -16.875 1 66.56 50 LEU B CA 1
ATOM 1634 C C . LEU B 1 50 ? -8.25 -15.797 -16.344 1 66.56 50 LEU B C 1
ATOM 1636 O O . LEU B 1 50 ? -7.16 -16.062 -15.82 1 66.56 50 LEU B O 1
ATOM 1640 N N . GLY B 1 51 ? -9.273 -16.5 -15.906 1 63.38 51 GLY B N 1
ATOM 1641 C CA . GLY B 1 51 ? -9.164 -17.859 -15.383 1 63.38 51 GLY B CA 1
ATOM 1642 C C . GLY B 1 51 ? -9.047 -18.906 -16.469 1 63.38 51 GLY B C 1
ATOM 1643 O O . GLY B 1 51 ? -9.648 -18.766 -17.547 1 63.38 51 GLY B O 1
ATOM 1644 N N . LEU B 1 52 ? -7.898 -19.547 -16.5 1 55.56 52 LEU B N 1
ATOM 1645 C CA . LEU B 1 52 ? -7.891 -20.75 -17.328 1 55.56 52 LEU B CA 1
ATOM 1646 C C . LEU B 1 52 ? -8.609 -21.906 -16.625 1 55.56 52 LEU B C 1
ATOM 1648 O O . LEU B 1 52 ? -8.625 -21.969 -15.391 1 55.56 52 LEU B O 1
ATOM 1652 N N . GLY B 1 53 ? -9.57 -22.469 -17.406 1 56.81 53 GLY B N 1
ATOM 1653 C CA . GLY B 1 53 ? -10.477 -23.516 -16.969 1 56.81 53 GLY B CA 1
ATOM 1654 C C . GLY B 1 53 ? -9.859 -24.438 -15.93 1 56.81 53 GLY B C 1
ATOM 1655 O O . GLY B 1 53 ? -10.562 -24.953 -15.047 1 56.81 53 GLY B O 1
ATOM 1656 N N . THR B 1 54 ? -8.578 -24.641 -15.852 1 58.91 54 THR B N 1
ATOM 1657 C CA . THR B 1 54 ? -8 -25.641 -14.953 1 58.91 54 THR B CA 1
ATOM 1658 C C . THR B 1 54 ? -7.332 -24.969 -13.75 1 58.91 54 THR B C 1
ATOM 1660 O O . THR B 1 54 ? -7 -25.625 -12.766 1 58.91 54 THR B O 1
ATOM 1663 N N . MET B 1 55 ? -7.219 -23.719 -13.797 1 61.91 55 MET B N 1
ATOM 1664 C CA . MET B 1 55 ? -6.496 -23.031 -12.727 1 61.91 55 MET B CA 1
ATOM 1665 C C . MET B 1 55 ? -7.449 -22.594 -11.625 1 61.91 55 MET B C 1
ATOM 1667 O O . MET B 1 55 ? -8.641 -22.391 -11.867 1 61.91 55 MET B O 1
ATOM 1671 N N . ASN B 1 56 ? -6.742 -22.609 -10.469 1 71.12 56 ASN B N 1
ATOM 1672 C CA . ASN B 1 56 ? -7.492 -22.078 -9.336 1 71.12 56 ASN B CA 1
ATOM 1673 C C . ASN B 1 56 ? -7.965 -20.656 -9.586 1 71.12 56 ASN B C 1
ATOM 1675 O O . ASN B 1 56 ? -7.246 -19.859 -10.188 1 71.12 56 ASN B O 1
ATOM 1679 N N . ILE B 1 57 ? -9.062 -20.5 -9.133 1 73.81 57 ILE B N 1
ATOM 1680 C CA . ILE B 1 57 ? -9.648 -19.156 -9.258 1 73.81 57 ILE B CA 1
ATOM 1681 C C . ILE B 1 57 ? -8.969 -18.203 -8.273 1 73.81 57 ILE B C 1
ATOM 1683 O O . ILE B 1 57 ? -8.914 -17 -8.5 1 73.81 57 ILE B O 1
ATOM 1687 N N . ASP B 1 58 ? -8.43 -18.906 -7.242 1 86.12 58 ASP B N 1
ATOM 1688 C CA . ASP B 1 58 ? -7.742 -18.094 -6.238 1 86.12 58 ASP B CA 1
ATOM 1689 C C . ASP B 1 58 ? -6.316 -17.766 -6.684 1 86.12 58 ASP B C 1
ATOM 1691 O O . ASP B 1 58 ? -5.512 -18.656 -6.926 1 86.12 58 ASP B O 1
ATOM 1695 N N . LYS B 1 59 ? -6.051 -16.531 -6.852 1 93.06 59 LYS B N 1
ATOM 1696 C CA . LYS B 1 59 ? -4.758 -16.031 -7.312 1 93.06 59 LYS B CA 1
ATOM 1697 C C . LYS B 1 59 ? -4.16 -15.047 -6.316 1 93.06 59 LYS B C 1
ATOM 1699 O O . LYS B 1 59 ? -4.863 -14.531 -5.445 1 93.06 59 LYS B O 1
ATOM 1704 N N . VAL B 1 60 ? -2.898 -14.922 -6.418 1 95.38 60 VAL B N 1
ATOM 1705 C CA . VAL B 1 60 ? -2.191 -13.883 -5.668 1 95.38 60 VAL B CA 1
ATOM 1706 C C . VAL B 1 60 ? -1.771 -12.758 -6.613 1 95.38 60 VAL B C 1
ATOM 1708 O O . VAL B 1 60 ? -1.209 -13.016 -7.68 1 95.38 60 VAL B O 1
ATOM 1711 N N . TYR B 1 61 ? -2.049 -11.523 -6.152 1 96.44 61 TYR B N 1
ATOM 1712 C CA . TYR B 1 61 ? -1.738 -10.359 -6.969 1 96.44 61 TYR B CA 1
ATOM 1713 C C . TYR B 1 61 ? -0.701 -9.477 -6.285 1 96.44 61 TYR B C 1
ATOM 1715 O O . TYR B 1 61 ? -0.601 -9.461 -5.055 1 96.44 61 TYR B O 1
ATOM 1723 N N . GLY B 1 62 ? 0.073 -8.773 -7.109 1 97.25 62 GLY B N 1
ATOM 1724 C CA . GLY B 1 62 ? 1.087 -7.902 -6.535 1 97.25 62 GLY B CA 1
ATOM 1725 C C . GLY B 1 62 ? 1.372 -6.68 -7.387 1 97.25 62 GLY B C 1
ATOM 1726 O O . GLY B 1 62 ? 1.263 -6.727 -8.609 1 97.25 62 GLY B O 1
ATOM 1727 N N . GLN B 1 63 ? 1.751 -5.637 -6.66 1 96.31 63 GLN B N 1
ATOM 1728 C CA . GLN B 1 63 ? 2.16 -4.402 -7.32 1 96.31 63 GLN B CA 1
ATOM 1729 C C . GLN B 1 63 ? 3.123 -3.605 -6.445 1 96.31 63 GLN B C 1
ATOM 1731 O O . GLN B 1 63 ? 3.117 -3.742 -5.223 1 96.31 63 GLN B O 1
ATOM 1736 N N . TRP B 1 64 ? 3.891 -2.746 -7.137 1 95.62 64 TRP B N 1
ATOM 1737 C CA . TRP B 1 64 ? 4.84 -1.908 -6.41 1 95.62 64 TRP B CA 1
ATOM 1738 C C . TRP B 1 64 ? 4.199 -0.588 -6 1 95.62 64 TRP B C 1
ATOM 1740 O O . TRP B 1 64 ? 3.541 0.07 -6.809 1 95.62 64 TRP B O 1
ATOM 1750 N N . ALA B 1 65 ? 4.32 -0.309 -4.73 1 92.75 65 ALA B N 1
ATOM 1751 C CA . ALA B 1 65 ? 3.922 1.004 -4.23 1 92.75 65 ALA B CA 1
ATOM 1752 C C . ALA B 1 65 ? 5.129 1.922 -4.07 1 92.75 65 ALA B C 1
ATOM 1754 O O . ALA B 1 65 ? 6.121 1.552 -3.434 1 92.75 65 ALA B O 1
ATOM 1755 N N . TRP B 1 66 ? 4.98 3.141 -4.617 1 91.62 66 TRP B N 1
ATOM 1756 C CA . TRP B 1 66 ? 6.051 4.129 -4.527 1 91.62 66 TRP B CA 1
ATOM 1757 C C . TRP B 1 66 ? 5.777 5.129 -3.412 1 91.62 66 TRP B C 1
ATOM 1759 O O . TRP B 1 66 ? 4.664 5.645 -3.293 1 91.62 66 TRP B O 1
ATOM 1769 N N . PHE B 1 67 ? 6.73 5.434 -2.592 1 86.31 67 PHE B N 1
ATOM 1770 C CA . PHE B 1 67 ? 6.582 6.406 -1.516 1 86.31 67 PHE B CA 1
ATOM 1771 C C . PHE B 1 67 ? 7.367 7.676 -1.821 1 86.31 67 PHE B C 1
ATOM 1773 O O . PHE B 1 67 ? 6.781 8.742 -2.016 1 86.31 67 PHE B O 1
ATOM 1780 N N . THR B 1 68 ? 8.625 7.715 -1.821 1 77.56 68 THR B N 1
ATOM 1781 C CA . THR B 1 68 ? 9.5 8.836 -2.158 1 77.56 68 THR B CA 1
ATOM 1782 C C . THR B 1 68 ? 10.867 8.336 -2.613 1 77.56 68 THR B C 1
ATOM 1784 O O . THR B 1 68 ? 11.367 7.328 -2.111 1 77.56 68 THR B O 1
ATOM 1787 N N . ASP B 1 69 ? 11.344 9.078 -3.639 1 82.62 69 ASP B N 1
ATOM 1788 C CA . ASP B 1 69 ? 12.695 8.773 -4.117 1 82.62 69 ASP B CA 1
ATOM 1789 C C . ASP B 1 69 ? 12.797 7.32 -4.57 1 82.62 69 ASP B C 1
ATOM 1791 O O . ASP B 1 69 ? 12.039 6.879 -5.438 1 82.62 69 ASP B O 1
ATOM 1795 N N . ASN B 1 70 ? 13.727 6.559 -4.012 1 88.44 70 ASN B N 1
ATOM 1796 C CA . ASN B 1 70 ? 13.945 5.172 -4.402 1 88.44 70 ASN B CA 1
ATOM 1797 C C . ASN B 1 70 ? 13.406 4.199 -3.357 1 88.44 70 ASN B C 1
ATOM 1799 O O . ASN B 1 70 ? 13.984 3.135 -3.135 1 88.44 70 ASN B O 1
ATOM 1803 N N . ILE B 1 71 ? 12.258 4.66 -2.715 1 91.12 71 ILE B N 1
ATOM 1804 C CA . ILE B 1 71 ? 11.656 3.803 -1.701 1 91.12 71 ILE B CA 1
ATOM 1805 C C . ILE B 1 71 ? 10.344 3.223 -2.227 1 91.12 71 ILE B C 1
ATOM 1807 O O . ILE B 1 71 ? 9.414 3.969 -2.553 1 91.12 71 ILE B O 1
ATOM 1811 N N . TYR B 1 72 ? 10.344 1.88 -2.309 1 94.94 72 TYR B N 1
ATOM 1812 C CA . TYR B 1 72 ? 9.188 1.124 -2.779 1 94.94 72 TYR B CA 1
ATOM 1813 C C . TYR B 1 72 ? 8.828 0.013 -1.802 1 94.94 72 TYR B C 1
ATOM 1815 O O . TYR B 1 72 ? 9.672 -0.448 -1.035 1 94.94 72 TYR B O 1
ATOM 1823 N N . ASP B 1 73 ? 7.617 -0.313 -1.813 1 95.94 73 ASP B N 1
ATOM 1824 C CA . ASP B 1 73 ? 7.191 -1.559 -1.185 1 95.94 73 ASP B CA 1
ATOM 1825 C C . ASP B 1 73 ? 6.43 -2.439 -2.174 1 95.94 73 ASP B C 1
ATOM 1827 O O . ASP B 1 73 ? 5.758 -1.933 -3.074 1 95.94 73 ASP B O 1
ATOM 1831 N N . LEU B 1 74 ? 6.621 -3.721 -2.053 1 97.19 74 LEU B N 1
ATOM 1832 C CA . LEU B 1 74 ? 5.797 -4.664 -2.797 1 97.19 74 LEU B CA 1
ATOM 1833 C C . LEU B 1 74 ? 4.516 -4.988 -2.035 1 97.19 74 LEU B C 1
ATOM 1835 O O . LEU B 1 74 ? 4.562 -5.617 -0.975 1 97.19 74 LEU B O 1
ATOM 1839 N N . ASN B 1 75 ? 3.416 -4.516 -2.574 1 96.25 75 ASN B N 1
ATOM 1840 C CA . ASN B 1 75 ? 2.115 -4.801 -1.98 1 96.25 75 ASN B CA 1
ATOM 1841 C C . ASN B 1 75 ? 1.414 -5.953 -2.695 1 96.25 75 ASN B C 1
ATOM 1843 O O . ASN B 1 75 ? 1.002 -5.816 -3.848 1 96.25 75 ASN B O 1
ATOM 1847 N N . LEU B 1 76 ? 1.262 -7.039 -1.997 1 97.5 76 LEU B N 1
ATOM 1848 C CA . LEU B 1 76 ? 0.468 -8.156 -2.504 1 97.5 76 LEU B CA 1
ATOM 1849 C C . LEU B 1 76 ? -0.957 -8.094 -1.964 1 97.5 76 LEU B C 1
ATOM 1851 O O . LEU B 1 76 ? -1.222 -7.418 -0.971 1 97.5 76 LEU B O 1
ATOM 1855 N N . PHE B 1 77 ? -1.832 -8.758 -2.705 1 96.69 77 PHE B N 1
ATOM 1856 C CA . PHE B 1 77 ? -3.172 -8.867 -2.141 1 96.69 77 PHE B CA 1
ATOM 1857 C C . PHE B 1 77 ? -3.873 -10.125 -2.645 1 96.69 77 PHE B C 1
ATOM 1859 O O . PHE B 1 77 ? -3.531 -10.648 -3.707 1 96.69 77 PHE B O 1
ATOM 1866 N N . VAL B 1 78 ? -4.754 -10.633 -1.885 1 96.25 78 VAL B N 1
ATOM 1867 C CA . VAL B 1 78 ? -5.562 -11.805 -2.191 1 96.25 78 VAL B CA 1
ATOM 1868 C C . VAL B 1 78 ? -7.023 -11.531 -1.846 1 96.25 78 VAL B C 1
ATOM 1870 O O . VAL B 1 78 ? -7.316 -10.797 -0.897 1 96.25 78 VAL B O 1
ATOM 1873 N N . PHE B 1 79 ? -7.867 -12.18 -2.643 1 94.19 79 PHE B N 1
ATOM 1874 C CA . PHE B 1 79 ? -9.297 -12.055 -2.4 1 94.19 79 PHE B CA 1
ATOM 1875 C C . PHE B 1 79 ? -9.828 -13.266 -1.642 1 94.19 79 PHE B C 1
ATOM 1877 O O . PHE B 1 79 ? -10.109 -14.305 -2.24 1 94.19 79 PHE B O 1
ATOM 1884 N N . VAL B 1 80 ? -9.914 -13.078 -0.332 1 94.94 80 VAL B N 1
ATOM 1885 C CA . VAL B 1 80 ? -10.516 -14.125 0.491 1 94.94 80 VAL B CA 1
ATOM 1886 C C . VAL B 1 80 ? -12 -14.25 0.173 1 94.94 80 VAL B C 1
ATOM 1888 O O . VAL B 1 80 ? -12.516 -15.359 0.007 1 94.94 80 VAL B O 1
ATOM 1891 N N . GLY B 1 81 ? -12.68 -13.109 0.053 1 91.44 81 GLY B N 1
ATOM 1892 C CA . GLY B 1 81 ? -14.047 -13.102 -0.454 1 91.44 81 GLY B CA 1
ATOM 1893 C C . GLY B 1 81 ? -15.086 -12.891 0.632 1 91.44 81 GLY B C 1
ATOM 1894 O O . GLY B 1 81 ? -14.734 -12.656 1.793 1 91.44 81 GLY B O 1
ATOM 1895 N N . ASN B 1 82 ? -16.297 -12.836 0.092 1 92.38 82 ASN B N 1
ATOM 1896 C CA . ASN B 1 82 ? -17.469 -12.688 0.957 1 92.38 82 ASN B CA 1
ATOM 1897 C C . ASN B 1 82 ? -18.172 -14.016 1.175 1 92.38 82 ASN B C 1
ATOM 1899 O O . ASN B 1 82 ? -19.172 -14.305 0.511 1 92.38 82 ASN B O 1
ATOM 1903 N N . TYR B 1 83 ? -17.641 -14.852 2.049 1 95.75 83 TYR B N 1
ATOM 1904 C CA . TYR B 1 83 ? -18.156 -16.172 2.4 1 95.75 83 TYR B CA 1
ATOM 1905 C C . TYR B 1 83 ? -18.484 -16.25 3.889 1 95.75 83 TYR B C 1
ATOM 1907 O O . TYR B 1 83 ? -18.047 -15.398 4.668 1 95.75 83 TYR B O 1
ATOM 1915 N N . PRO B 1 84 ? -19.359 -17.203 4.242 1 97.62 84 PRO B N 1
ATOM 1916 C CA . PRO B 1 84 ? -19.484 -17.453 5.684 1 97.62 84 PRO B CA 1
ATOM 1917 C C . PRO B 1 84 ? -18.125 -17.656 6.359 1 97.62 84 PRO B C 1
ATOM 1919 O O . PRO B 1 84 ? -17.172 -18.109 5.719 1 97.62 84 PRO B O 1
ATOM 1922 N N . TYR B 1 85 ? -18.078 -17.406 7.566 1 97.44 85 TYR B N 1
ATOM 1923 C CA . TYR B 1 85 ? -16.828 -17.25 8.297 1 97.44 85 TYR B CA 1
ATOM 1924 C C . TYR B 1 85 ? -15.969 -18.5 8.156 1 97.44 85 TYR B C 1
ATOM 1926 O O . TYR B 1 85 ? -14.766 -18.406 7.891 1 97.44 85 TYR B O 1
ATOM 1934 N N . GLN B 1 86 ? -16.578 -19.609 8.305 1 97.75 86 GLN B N 1
ATOM 1935 C CA . GLN B 1 86 ? -15.773 -20.828 8.266 1 97.75 86 GLN B CA 1
ATOM 1936 C C . GLN B 1 86 ? -15.133 -21.031 6.895 1 97.75 86 GLN B C 1
ATOM 1938 O O . GLN B 1 86 ? -13.977 -21.438 6.797 1 97.75 86 GLN B O 1
ATOM 1943 N N . ILE B 1 87 ? -15.859 -20.797 5.895 1 96.94 87 ILE B N 1
ATOM 1944 C CA . ILE B 1 87 ? -15.336 -20.906 4.539 1 96.94 87 ILE B CA 1
ATOM 1945 C C . ILE B 1 87 ? -14.25 -19.859 4.312 1 96.94 87 ILE B C 1
ATOM 1947 O O . ILE B 1 87 ? -13.18 -20.156 3.773 1 96.94 87 ILE B O 1
ATOM 1951 N N . ALA B 1 88 ? -14.547 -18.656 4.723 1 96.88 88 ALA B N 1
ATOM 1952 C CA . ALA B 1 88 ? -13.578 -17.578 4.594 1 96.88 88 ALA B CA 1
ATOM 1953 C C . ALA B 1 88 ? -12.289 -17.906 5.336 1 96.88 88 ALA B C 1
ATOM 1955 O O . ALA B 1 88 ? -11.195 -17.656 4.824 1 96.88 88 ALA B O 1
ATOM 1956 N N . LYS B 1 89 ? -12.484 -18.422 6.5 1 97.88 89 LYS B N 1
ATOM 1957 C CA . LYS B 1 89 ? -11.32 -18.797 7.301 1 97.88 89 LYS B CA 1
ATOM 1958 C C . LYS B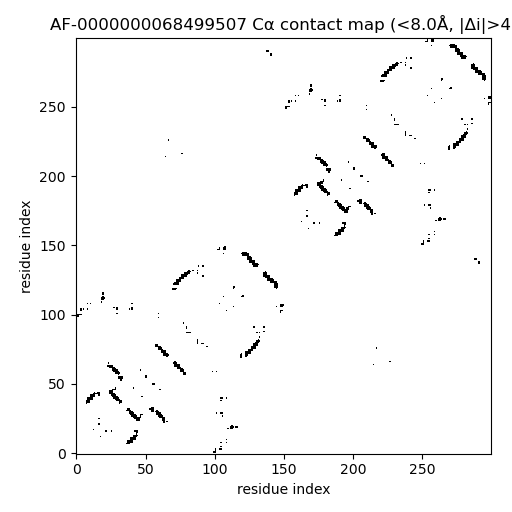 1 89 ? -10.492 -19.875 6.594 1 97.88 89 LYS B C 1
ATOM 1960 O O . LYS B 1 89 ? -9.258 -19.797 6.578 1 97.88 89 LYS B O 1
ATOM 1965 N N . ASN B 1 90 ? -11.094 -20.859 6.023 1 96.62 90 ASN B N 1
ATOM 1966 C CA . ASN B 1 90 ? -10.383 -21.891 5.277 1 96.62 90 ASN B CA 1
ATOM 1967 C C . ASN B 1 90 ? -9.633 -21.297 4.086 1 96.62 90 ASN B C 1
ATOM 1969 O O . ASN B 1 90 ? -8.492 -21.672 3.812 1 96.62 90 ASN B O 1
ATOM 1973 N N . ARG B 1 91 ? -10.305 -20.406 3.406 1 95.38 91 ARG B N 1
ATOM 1974 C CA . ARG B 1 91 ? -9.672 -19.75 2.27 1 95.38 91 ARG B CA 1
ATOM 1975 C C . ARG B 1 91 ? -8.477 -18.922 2.717 1 95.38 91 ARG B C 1
ATOM 1977 O O . ARG B 1 91 ? -7.422 -18.938 2.084 1 95.38 91 ARG B O 1
ATOM 1984 N N . TYR B 1 92 ? -8.641 -18.203 3.789 1 96.94 92 TYR B N 1
ATOM 1985 C CA . TYR B 1 92 ? -7.551 -17.438 4.375 1 96.94 92 TYR B CA 1
ATOM 1986 C C . TYR B 1 92 ? -6.348 -18.328 4.656 1 96.94 92 TYR B C 1
ATOM 1988 O O . TYR B 1 92 ? -5.223 -18 4.266 1 96.94 92 TYR B O 1
ATOM 1996 N N . ASP B 1 93 ? -6.621 -19.438 5.254 1 96.69 93 ASP B N 1
ATOM 1997 C CA . ASP B 1 93 ? -5.547 -20.359 5.609 1 96.69 93 ASP B CA 1
ATOM 1998 C C . ASP B 1 93 ? -4.867 -20.922 4.359 1 96.69 93 ASP B C 1
ATOM 2000 O O . ASP B 1 93 ? -3.648 -21.109 4.348 1 96.69 93 ASP B O 1
ATOM 2004 N N . THR B 1 94 ? -5.625 -21.188 3.383 1 93.06 94 THR B N 1
ATOM 2005 C CA . THR B 1 94 ? -5.066 -21.688 2.127 1 93.06 94 THR B CA 1
ATOM 2006 C C . THR B 1 94 ? -4.129 -20.656 1.51 1 93.06 94 THR B C 1
ATOM 2008 O O . THR B 1 94 ? -3.049 -21 1.025 1 93.06 94 THR B O 1
ATOM 2011 N N . PHE B 1 95 ? -4.539 -19.391 1.585 1 95.25 95 PHE B N 1
ATOM 2012 C CA . PHE B 1 95 ? -3.686 -18.328 1.064 1 95.25 95 PHE B CA 1
ATOM 2013 C C . PHE B 1 95 ? -2.404 -18.219 1.881 1 95.25 95 PHE B C 1
ATOM 2015 O O . PHE B 1 95 ? -1.318 -18.047 1.32 1 95.25 95 PHE B O 1
ATOM 2022 N N . VAL B 1 96 ? -2.586 -18.312 3.156 1 96 96 VAL B N 1
ATOM 2023 C CA . VAL B 1 96 ? -1.418 -18.203 4.023 1 96 96 VAL B CA 1
ATOM 2024 C C . VAL B 1 96 ? -0.407 -19.297 3.664 1 96 96 VAL B C 1
ATOM 2026 O O . VAL B 1 96 ? 0.8 -19.047 3.631 1 96 96 VAL B O 1
ATOM 2029 N N . ASP B 1 97 ? -0.89 -20.422 3.285 1 92.38 97 ASP B N 1
ATOM 2030 C CA . ASP B 1 97 ? -0.03 -21.562 2.957 1 92.38 97 ASP B CA 1
ATOM 2031 C C . ASP B 1 97 ? 0.704 -21.328 1.638 1 92.38 97 ASP B C 1
ATOM 2033 O O . ASP B 1 97 ? 1.851 -21.75 1.477 1 92.38 97 ASP B O 1
ATOM 2037 N N . ILE B 1 98 ? 0.074 -20.641 0.778 1 91.88 98 ILE B N 1
ATOM 2038 C CA . ILE B 1 98 ? 0.648 -20.547 -0.561 1 91.88 98 ILE B CA 1
ATOM 2039 C C . ILE B 1 98 ? 1.535 -19.312 -0.664 1 91.88 98 ILE B C 1
ATOM 2041 O O . ILE B 1 98 ? 2.375 -19.219 -1.562 1 91.88 98 ILE B O 1
ATOM 2045 N N . LEU B 1 99 ? 1.396 -18.375 0.172 1 95.12 99 LEU B N 1
ATOM 2046 C CA . LEU B 1 99 ? 2.012 -17.062 0.047 1 95.12 99 LEU B CA 1
ATOM 2047 C C . LEU B 1 99 ? 3.531 -17.172 -0.021 1 95.12 99 LEU B C 1
ATOM 2049 O O . LEU B 1 99 ? 4.172 -16.516 -0.838 1 95.12 99 LEU B O 1
ATOM 2053 N N . PRO B 1 100 ? 4.145 -18.047 0.794 1 93.31 100 PRO B N 1
ATOM 2054 C CA . PRO B 1 100 ? 5.602 -18.141 0.664 1 93.31 100 PRO B CA 1
ATOM 2055 C C . PRO B 1 100 ? 6.039 -18.562 -0.737 1 93.31 100 PRO B C 1
ATOM 2057 O O . PRO B 1 100 ? 7 -18.016 -1.279 1 93.31 100 PRO B O 1
ATOM 2060 N N . VAL B 1 101 ? 5.344 -19.5 -1.318 1 92.06 101 VAL B N 1
ATOM 2061 C CA . VAL B 1 101 ? 5.668 -19.969 -2.666 1 92.06 101 VAL B CA 1
ATOM 2062 C C . VAL B 1 101 ? 5.383 -18.859 -3.674 1 92.06 101 VAL B C 1
ATOM 2064 O O . VAL B 1 101 ? 6.164 -18.625 -4.602 1 92.06 101 VAL B O 1
ATOM 2067 N N . ALA B 1 102 ? 4.27 -18.188 -3.477 1 94.25 102 ALA B N 1
ATOM 2068 C CA . ALA B 1 102 ? 3.895 -17.094 -4.375 1 94.25 102 ALA B CA 1
ATOM 2069 C C . ALA B 1 102 ? 4.934 -15.977 -4.348 1 94.25 102 ALA B C 1
ATOM 2071 O O . ALA B 1 102 ? 5.359 -15.492 -5.402 1 94.25 102 ALA B O 1
ATOM 2072 N N . ILE B 1 103 ? 5.355 -15.586 -3.184 1 96.69 103 ILE B N 1
ATOM 2073 C CA . ILE B 1 103 ? 6.34 -14.516 -3.033 1 96.69 103 ILE B CA 1
ATOM 2074 C C . ILE B 1 103 ? 7.66 -14.938 -3.674 1 96.69 103 ILE B C 1
ATOM 2076 O O . ILE B 1 103 ? 8.266 -14.172 -4.426 1 96.69 103 ILE B O 1
ATOM 2080 N N . THR B 1 104 ? 8.07 -16.141 -3.398 1 94.5 104 THR B N 1
ATOM 2081 C CA . THR B 1 104 ? 9.297 -16.656 -3.982 1 94.5 104 THR B CA 1
ATOM 2082 C C . THR B 1 104 ? 9.211 -16.672 -5.508 1 94.5 104 THR B C 1
ATOM 2084 O O . THR B 1 104 ? 10.188 -16.391 -6.195 1 94.5 104 THR B O 1
ATOM 2087 N N . SER B 1 105 ? 8.039 -17.016 -6.023 1 94.19 105 SER B N 1
ATOM 2088 C CA . SER B 1 105 ? 7.836 -17.062 -7.469 1 94.19 105 SER B CA 1
ATOM 2089 C C . SER B 1 105 ? 7.984 -15.672 -8.086 1 94.19 105 SER B C 1
ATOM 2091 O O . SER B 1 105 ? 8.578 -15.523 -9.156 1 94.19 105 SER B O 1
ATOM 2093 N N . ILE B 1 106 ? 7.484 -14.711 -7.418 1 96.88 106 ILE B N 1
ATOM 2094 C CA . ILE B 1 106 ? 7.59 -13.344 -7.906 1 96.88 106 ILE B CA 1
ATOM 2095 C C . ILE B 1 106 ? 9.047 -12.898 -7.875 1 96.88 106 ILE B C 1
ATOM 2097 O O . ILE B 1 106 ? 9.57 -12.391 -8.875 1 96.88 106 ILE B O 1
ATOM 2101 N N . VAL B 1 107 ? 9.703 -13.125 -6.77 1 96.44 107 VAL B N 1
ATOM 2102 C CA . VAL B 1 107 ? 11.062 -12.625 -6.543 1 96.44 107 VAL B CA 1
ATOM 2103 C C . VAL B 1 107 ? 12.031 -13.328 -7.488 1 96.44 107 VAL B C 1
ATOM 2105 O O . VAL B 1 107 ? 12.867 -12.68 -8.125 1 96.44 107 VAL B O 1
ATOM 2108 N N . ASN B 1 108 ? 11.875 -14.57 -7.664 1 94.25 108 ASN B N 1
ATOM 2109 C CA . ASN B 1 108 ? 12.812 -15.312 -8.5 1 94.25 108 ASN B CA 1
ATOM 2110 C C . ASN B 1 108 ? 12.398 -15.258 -9.977 1 94.25 108 ASN B C 1
ATOM 2112 O O . ASN B 1 108 ? 13.258 -15.289 -10.859 1 94.25 108 ASN B O 1
ATOM 2116 N N . GLY B 1 109 ? 11.133 -15.195 -10.242 1 95.69 109 GLY B N 1
ATOM 2117 C CA . GLY B 1 109 ? 10.656 -15.086 -11.609 1 95.69 109 GLY B CA 1
ATOM 2118 C C . GLY B 1 109 ? 10.992 -13.75 -12.25 1 95.69 109 GLY B C 1
ATOM 2119 O O . GLY B 1 109 ? 11.055 -13.648 -13.477 1 95.69 109 GLY B O 1
ATOM 2120 N N . ASP B 1 110 ? 11.156 -12.828 -11.43 1 96.81 110 ASP B N 1
ATOM 2121 C CA . ASP B 1 110 ? 11.492 -11.492 -11.906 1 96.81 110 ASP B CA 1
ATOM 2122 C C . ASP B 1 110 ? 12.875 -11.062 -11.414 1 96.81 110 ASP B C 1
ATOM 2124 O O . ASP B 1 110 ? 13.094 -9.891 -11.109 1 96.81 110 ASP B O 1
ATOM 2128 N N . ARG B 1 111 ? 13.734 -11.945 -11.328 1 94.88 111 ARG B N 1
ATOM 2129 C CA . ARG B 1 111 ? 15.039 -11.742 -10.695 1 94.88 111 ARG B CA 1
ATOM 2130 C C . ARG B 1 111 ? 15.875 -10.742 -11.477 1 94.88 111 ARG B C 1
ATOM 2132 O O . ARG B 1 111 ? 16.547 -9.898 -10.891 1 94.88 111 ARG B O 1
ATOM 2139 N N . VAL B 1 112 ? 15.93 -10.82 -12.742 1 96.81 112 VAL B N 1
ATOM 2140 C CA . VAL B 1 112 ? 16.719 -9.906 -13.562 1 96.81 112 VAL B CA 1
ATOM 2141 C C . VAL B 1 112 ? 16.266 -8.469 -13.305 1 96.81 112 VAL B C 1
ATOM 2143 O O . VAL B 1 112 ? 17.109 -7.566 -13.172 1 96.81 112 VAL B O 1
ATOM 2146 N N . PHE B 1 113 ? 14.961 -8.297 -13.219 1 98.12 113 PHE B N 1
ATOM 2147 C CA . PHE B 1 113 ? 14.383 -6.988 -12.922 1 98.12 113 PHE B CA 1
ATOM 2148 C C . PHE B 1 113 ? 14.875 -6.473 -11.578 1 98.12 113 PHE B C 1
ATOM 2150 O O . PHE B 1 113 ? 15.281 -5.316 -11.461 1 98.12 113 PHE B O 1
ATOM 2157 N N . LEU B 1 114 ? 14.867 -7.324 -10.586 1 97.06 114 LEU B N 1
ATOM 2158 C CA . LEU B 1 114 ? 15.242 -6.934 -9.227 1 97.06 114 LEU B CA 1
ATOM 2159 C C . LEU B 1 114 ? 16.734 -6.609 -9.148 1 97.06 114 LEU B C 1
ATOM 2161 O O . LEU B 1 114 ? 17.125 -5.641 -8.5 1 97.06 114 LEU B O 1
ATOM 2165 N N . ILE B 1 115 ? 17.531 -7.348 -9.875 1 95.25 115 ILE B N 1
ATOM 2166 C CA . ILE B 1 115 ? 18.969 -7.117 -9.891 1 95.25 115 ILE B CA 1
ATOM 2167 C C . ILE B 1 115 ? 19.281 -5.801 -10.602 1 95.25 115 ILE B C 1
ATOM 2169 O O . ILE B 1 115 ? 20.188 -5.074 -10.211 1 95.25 115 ILE B O 1
ATOM 2173 N N . SER B 1 116 ? 18.562 -5.504 -11.57 1 97 116 SER B N 1
ATOM 2174 C CA . SER B 1 116 ? 18.766 -4.285 -12.344 1 97 116 SER B CA 1
ATOM 2175 C C . SER B 1 116 ? 18.266 -3.059 -11.586 1 97 116 SER B C 1
ATOM 2177 O O . SER B 1 116 ? 18.578 -1.925 -11.945 1 97 116 SER B O 1
ATOM 2179 N N . ASN B 1 117 ? 17.453 -3.242 -10.602 1 96.75 117 ASN B N 1
ATOM 2180 C CA . ASN B 1 117 ? 16.922 -2.186 -9.742 1 96.75 117 ASN B CA 1
ATOM 2181 C C . ASN B 1 117 ? 17.234 -2.455 -8.273 1 96.75 117 ASN B C 1
ATOM 2183 O O . ASN B 1 117 ? 16.328 -2.77 -7.496 1 96.75 117 ASN B O 1
ATOM 2187 N N . PRO B 1 118 ? 18.422 -2.188 -7.906 1 95.31 118 PRO B N 1
ATOM 2188 C CA . PRO B 1 118 ? 18.859 -2.619 -6.578 1 95.31 118 PRO B CA 1
ATOM 2189 C C . PRO B 1 118 ? 18.094 -1.933 -5.449 1 95.31 118 PRO B C 1
ATOM 2191 O O . PRO B 1 118 ? 18.047 -2.445 -4.328 1 95.31 118 PRO B O 1
ATOM 2194 N N . CYS B 1 119 ? 17.453 -0.756 -5.703 1 93.88 119 CYS B N 1
ATOM 2195 C CA . CYS B 1 119 ? 16.688 -0.063 -4.68 1 93.88 119 CYS B CA 1
ATOM 2196 C C . CYS B 1 119 ? 15.492 -0.901 -4.238 1 93.88 119 CYS B C 1
ATOM 2198 O O . CYS B 1 119 ? 14.938 -0.679 -3.16 1 93.88 119 CYS B O 1
ATOM 2200 N N . LEU B 1 120 ? 15.094 -1.93 -4.996 1 96.62 120 LEU B N 1
ATOM 2201 C CA . LEU B 1 120 ? 13.914 -2.734 -4.703 1 96.62 120 LEU B CA 1
ATOM 2202 C C . LEU B 1 120 ? 14.266 -3.895 -3.775 1 96.62 120 LEU B C 1
ATOM 2204 O O . LEU B 1 120 ? 13.375 -4.516 -3.188 1 96.62 120 LEU B O 1
ATOM 2208 N N . LEU B 1 121 ? 15.5 -4.172 -3.619 1 94.62 121 LEU B N 1
ATOM 2209 C CA . LEU B 1 121 ? 15.93 -5.375 -2.914 1 94.62 121 LEU B CA 1
ATOM 2210 C C . LEU B 1 121 ? 15.641 -5.266 -1.421 1 94.62 121 LEU B C 1
ATOM 2212 O O . LEU B 1 121 ? 15.43 -6.277 -0.747 1 94.62 121 LEU B O 1
ATOM 2216 N N . ASN B 1 122 ? 15.539 -4.055 -0.924 1 91.38 122 ASN B N 1
ATOM 2217 C CA . ASN B 1 122 ? 15.266 -3.867 0.497 1 91.38 122 ASN B CA 1
ATOM 2218 C C . ASN B 1 122 ? 13.812 -3.484 0.744 1 91.38 122 ASN B C 1
ATOM 2220 O O . ASN B 1 122 ? 13.438 -3.146 1.868 1 91.38 122 ASN B O 1
ATOM 2224 N N . SER B 1 123 ? 13.039 -3.586 -0.29 1 94.88 123 SER B N 1
ATOM 2225 C CA . SER B 1 123 ? 11.633 -3.23 -0.167 1 94.88 123 SER B CA 1
ATOM 2226 C C . SER B 1 123 ? 10.891 -4.223 0.723 1 94.88 123 SER B C 1
ATOM 2228 O O . SER B 1 123 ? 11.133 -5.43 0.654 1 94.88 123 SER B O 1
ATOM 2230 N N . LYS B 1 124 ? 9.961 -3.67 1.49 1 95.06 124 LYS B N 1
ATOM 2231 C CA . LYS B 1 124 ? 9.094 -4.504 2.314 1 95.06 124 LYS B CA 1
ATOM 2232 C C . LYS B 1 124 ? 8.016 -5.18 1.47 1 95.06 124 LYS B C 1
ATOM 2234 O O . LYS B 1 124 ? 7.629 -4.664 0.422 1 95.06 124 LYS B O 1
ATOM 2239 N N . ILE B 1 125 ? 7.578 -6.348 1.952 1 96.81 125 ILE B N 1
ATOM 2240 C CA . ILE B 1 125 ? 6.461 -7.062 1.344 1 96.81 125 ILE B CA 1
ATOM 2241 C C . ILE B 1 125 ? 5.281 -7.102 2.314 1 96.81 125 ILE B C 1
ATOM 2243 O O . ILE B 1 125 ? 5.43 -7.523 3.463 1 96.81 125 ILE B O 1
ATOM 2247 N N . THR B 1 126 ? 4.199 -6.602 1.867 1 96.12 126 THR B N 1
ATOM 2248 C CA . THR B 1 126 ? 2.971 -6.75 2.643 1 96.12 126 THR B CA 1
ATOM 2249 C C . THR B 1 126 ? 1.906 -7.488 1.837 1 96.12 126 THR B C 1
ATOM 2251 O O . THR B 1 126 ? 1.926 -7.465 0.604 1 96.12 126 THR B O 1
ATOM 2254 N N . VAL B 1 127 ? 0.998 -8.148 2.57 1 97 127 VAL B N 1
ATOM 2255 C CA . VAL B 1 127 ? -0.11 -8.836 1.908 1 97 127 VAL B CA 1
ATOM 2256 C C . VAL B 1 127 ? -1.437 -8.336 2.479 1 97 127 VAL B C 1
ATOM 2258 O O . VAL B 1 127 ? -1.665 -8.406 3.688 1 97 127 VAL B O 1
ATOM 2261 N N . ARG B 1 128 ? -2.219 -7.805 1.613 1 96.31 128 ARG B N 1
ATOM 2262 C CA . ARG B 1 128 ? -3.57 -7.355 1.935 1 96.31 128 ARG B CA 1
ATOM 2263 C C . ARG B 1 128 ? -4.586 -8.469 1.695 1 96.31 128 ARG B C 1
ATOM 2265 O O . ARG B 1 128 ? -4.805 -8.883 0.555 1 96.31 128 ARG B O 1
ATOM 2272 N N . PHE B 1 129 ? -5.211 -8.977 2.818 1 96.19 129 PHE B N 1
ATOM 2273 C CA . PHE B 1 129 ? -6.301 -9.938 2.732 1 96.19 129 PHE B CA 1
ATOM 2274 C C . PHE B 1 129 ? -7.648 -9.234 2.676 1 96.19 129 PHE B C 1
ATOM 2276 O O . PHE B 1 129 ? -8.047 -8.562 3.631 1 96.19 129 PHE B O 1
ATOM 2283 N N . ILE B 1 130 ? -8.281 -9.438 1.585 1 94.75 130 ILE B N 1
ATOM 2284 C CA . ILE B 1 130 ? -9.562 -8.773 1.402 1 94.75 130 ILE B CA 1
ATOM 2285 C C . ILE B 1 130 ? -10.695 -9.727 1.773 1 94.75 130 ILE B C 1
ATOM 2287 O O . ILE B 1 130 ? -10.945 -10.711 1.069 1 94.75 130 ILE B O 1
ATOM 2291 N N . SER B 1 131 ? -11.344 -9.43 2.871 1 94.19 131 SER B N 1
ATOM 2292 C CA . SER B 1 131 ? -12.414 -10.273 3.4 1 94.19 131 SER B CA 1
ATOM 2293 C C . SER B 1 131 ? -13.547 -9.43 3.98 1 94.19 131 SER B C 1
ATOM 2295 O O . SER B 1 131 ? -13.336 -8.281 4.375 1 94.19 131 SER B O 1
ATOM 2297 N N . SER B 1 132 ? -14.734 -10.047 3.996 1 93 132 SER B N 1
ATOM 2298 C CA . SER B 1 132 ? -15.883 -9.398 4.6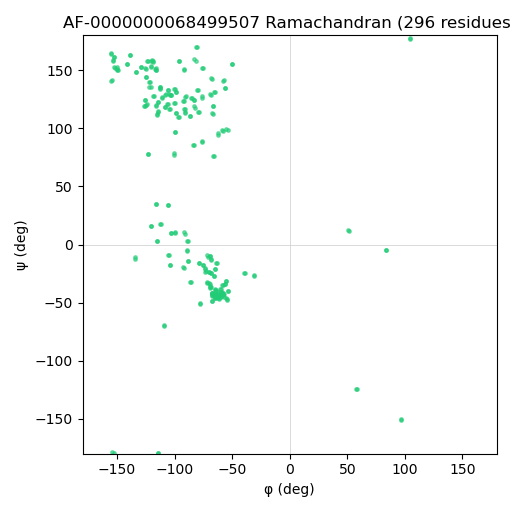25 1 93 132 SER B CA 1
ATOM 2299 C C . SER B 1 132 ? -15.828 -9.531 6.141 1 93 132 SER B C 1
ATOM 2301 O O . SER B 1 132 ? -16.562 -8.844 6.855 1 93 132 SER B O 1
ATOM 2303 N N . HIS B 1 133 ? -15.07 -10.359 6.656 1 95.12 133 HIS B N 1
ATOM 2304 C CA . HIS B 1 133 ? -14.922 -10.531 8.102 1 95.12 133 HIS B CA 1
ATOM 2305 C C . HIS B 1 133 ? -13.773 -9.688 8.633 1 95.12 133 HIS B C 1
ATOM 2307 O O . HIS B 1 133 ? -12.617 -9.875 8.234 1 95.12 133 HIS B O 1
ATOM 2313 N N . PRO B 1 134 ? -14.016 -8.836 9.586 1 90.56 134 PRO B N 1
ATOM 2314 C CA . PRO B 1 134 ? -13.016 -7.887 10.086 1 90.56 134 PRO B CA 1
ATOM 2315 C C . PRO B 1 134 ? -11.742 -8.578 10.578 1 90.56 134 PRO B C 1
ATOM 2317 O O . PRO B 1 134 ? -10.641 -8.039 10.414 1 90.56 134 PRO B O 1
ATOM 2320 N N . THR B 1 135 ? -11.82 -9.719 11.133 1 94.06 135 THR B N 1
ATOM 2321 C CA . THR B 1 135 ? -10.664 -10.398 11.703 1 94.06 135 THR B CA 1
ATOM 2322 C C . THR B 1 135 ? -9.758 -10.953 10.602 1 94.06 135 THR B C 1
ATOM 2324 O O . THR B 1 135 ? -8.594 -11.266 10.844 1 94.06 135 THR B O 1
ATOM 2327 N N . LEU B 1 136 ? -10.305 -11.133 9.406 1 96.12 136 LEU B N 1
ATOM 2328 C CA . LEU B 1 136 ? -9.555 -11.688 8.281 1 96.12 136 LEU B CA 1
ATOM 2329 C C . LEU B 1 136 ? -9.164 -10.586 7.297 1 96.12 136 LEU B C 1
ATOM 2331 O O . LEU B 1 136 ? -8.32 -10.797 6.426 1 96.12 136 LEU B O 1
ATOM 2335 N N . ASN B 1 137 ? -9.859 -9.461 7.418 1 93.94 137 ASN B N 1
ATOM 2336 C CA . ASN B 1 137 ? -9.633 -8.305 6.562 1 93.94 137 ASN B CA 1
ATOM 2337 C C . ASN B 1 137 ? -8.477 -7.449 7.074 1 93.94 137 ASN B C 1
ATOM 2339 O O . ASN B 1 137 ? -8.695 -6.441 7.754 1 93.94 137 ASN B O 1
ATOM 2343 N N . ARG B 1 138 ? -7.277 -7.855 6.648 1 92.62 138 ARG B N 1
ATOM 2344 C CA . ARG B 1 138 ? -6.113 -7.242 7.281 1 92.62 138 ARG B CA 1
ATOM 2345 C C . ARG B 1 138 ? -4.914 -7.242 6.336 1 92.62 138 ARG B C 1
ATOM 2347 O O . ARG B 1 138 ? -4.902 -7.969 5.34 1 92.62 138 ARG B O 1
ATOM 2354 N N . THR B 1 139 ? -3.992 -6.402 6.652 1 93.31 139 THR B N 1
ATOM 2355 C CA . THR B 1 139 ? -2.701 -6.352 5.977 1 93.31 139 THR B CA 1
ATOM 2356 C C . THR B 1 139 ? -1.598 -6.898 6.875 1 93.31 139 THR B C 1
ATOM 2358 O O . THR B 1 139 ? -1.495 -6.516 8.047 1 93.31 139 THR B O 1
ATOM 2361 N N . VAL B 1 140 ? -0.825 -7.828 6.305 1 94.69 140 VAL B N 1
ATOM 2362 C CA . VAL B 1 140 ? 0.195 -8.508 7.094 1 94.69 140 VAL B CA 1
ATOM 2363 C C . VAL B 1 140 ? 1.568 -8.297 6.465 1 94.69 140 VAL B C 1
ATOM 2365 O O . VAL B 1 140 ? 1.712 -8.352 5.238 1 94.69 140 VAL B O 1
ATOM 2368 N N . ASP B 1 141 ? 2.553 -8.078 7.316 1 93.81 141 ASP B N 1
ATOM 2369 C CA . ASP B 1 141 ? 3.941 -7.93 6.891 1 93.81 141 ASP B CA 1
ATOM 2370 C C . ASP B 1 141 ? 4.582 -9.297 6.629 1 93.81 141 ASP B C 1
ATOM 2372 O O . ASP B 1 141 ? 4.477 -10.203 7.457 1 93.81 141 ASP B O 1
ATOM 2376 N N . TYR B 1 142 ? 5.293 -9.477 5.48 1 95.12 142 TYR B N 1
ATOM 2377 C CA . TYR B 1 142 ? 5.922 -10.742 5.137 1 95.12 142 TYR B CA 1
ATOM 2378 C C . TYR B 1 142 ? 7.43 -10.578 4.961 1 95.12 142 TYR B C 1
ATOM 2380 O O . TYR B 1 142 ? 8.086 -11.422 4.359 1 95.12 142 TYR B O 1
ATOM 2388 N N . GLY B 1 143 ? 7.934 -9.461 5.449 1 92.88 143 GLY B N 1
ATOM 2389 C CA . GLY B 1 143 ? 9.375 -9.273 5.406 1 92.88 143 GLY B CA 1
ATOM 2390 C C . GLY B 1 143 ? 9.836 -8.453 4.215 1 92.88 143 GLY B C 1
ATOM 2391 O O . GLY B 1 143 ? 9.156 -7.508 3.807 1 92.88 143 GLY B O 1
ATOM 2392 N N . ASN B 1 144 ? 11.094 -8.742 3.756 1 93.88 144 ASN B N 1
ATOM 2393 C CA . ASN B 1 144 ? 11.719 -7.969 2.682 1 93.88 144 ASN B CA 1
ATOM 2394 C C . ASN B 1 144 ? 12.023 -8.844 1.47 1 93.88 144 ASN B C 1
ATOM 2396 O O . ASN B 1 144 ? 12.18 -10.062 1.6 1 93.88 144 ASN B O 1
ATOM 2400 N N . ILE B 1 145 ? 12.141 -8.18 0.315 1 96.19 145 ILE B N 1
ATOM 2401 C CA . ILE B 1 145 ? 12.43 -8.859 -0.947 1 96.19 145 ILE B CA 1
ATOM 2402 C C . ILE B 1 145 ? 13.688 -9.711 -0.802 1 96.19 145 ILE B C 1
ATOM 2404 O O . ILE B 1 145 ? 13.711 -10.867 -1.231 1 96.19 145 ILE B O 1
ATOM 2408 N N . ARG B 1 146 ? 14.664 -9.227 -0.126 1 93.25 146 ARG B N 1
ATOM 2409 C CA . ARG B 1 146 ? 15.969 -9.891 -0.042 1 93.25 146 ARG B CA 1
ATOM 2410 C C . ARG B 1 146 ? 15.859 -11.219 0.694 1 93.25 146 ARG B C 1
ATOM 2412 O O . ARG B 1 146 ? 16.641 -12.141 0.445 1 93.25 146 ARG B O 1
ATOM 2419 N N . ASP B 1 147 ? 14.906 -11.352 1.558 1 92.62 147 ASP B N 1
ATOM 2420 C CA . ASP B 1 147 ? 14.727 -12.57 2.338 1 92.62 147 ASP B CA 1
ATOM 2421 C C . ASP B 1 147 ? 14.289 -13.727 1.448 1 92.62 147 ASP B C 1
ATOM 2423 O O . ASP B 1 147 ? 14.344 -14.891 1.857 1 92.62 147 ASP B O 1
ATOM 2427 N N . PHE B 1 148 ? 13.891 -13.406 0.236 1 92.81 148 PHE B N 1
ATOM 2428 C CA . PHE B 1 148 ? 13.328 -14.43 -0.629 1 92.81 148 PHE B CA 1
ATOM 2429 C C . PHE B 1 148 ? 14.219 -14.664 -1.846 1 92.81 148 PHE B C 1
ATOM 2431 O O . PHE B 1 148 ? 13.836 -15.391 -2.768 1 92.81 148 PHE B O 1
ATOM 2438 N N . ILE B 1 149 ? 15.312 -13.977 -1.848 1 86.31 149 ILE B N 1
ATOM 2439 C CA . ILE B 1 149 ? 16.25 -14.18 -2.947 1 86.31 149 ILE B CA 1
ATOM 2440 C C . ILE B 1 149 ? 17.125 -15.398 -2.666 1 86.31 149 ILE B C 1
ATOM 2442 O O . ILE B 1 149 ? 17.672 -15.539 -1.569 1 86.31 149 ILE B O 1
ATOM 2446 N N . PHE B 1 150 ? 17.062 -16.297 -3.666 1 74.31 150 PHE B N 1
ATOM 2447 C CA . PHE B 1 150 ? 17.922 -17.453 -3.578 1 74.31 150 PHE B CA 1
ATOM 2448 C C . PHE B 1 150 ? 18.953 -17.469 -4.707 1 74.31 150 PHE B C 1
ATOM 2450 O O . PHE B 1 150 ? 18.688 -16.922 -5.789 1 74.31 150 PHE B O 1
#

InterPro domains:
  IPR024438 Staygreen protein [PF12638] (3-148)

Organism: Clostridioides difficile (strain 630) (NCBI:txid272563)

Secondary structure (DSSP, 8-state):
-----GGGEEEEE-TT--SS--STT-EEEEEE-TTSS-EEEEEESS------TTS-S--EEEEEEEEETTEEEEEEEEEEES--HHHHHHHHHHHHHHHHHHHHHHHHHTHHHHHH-GGGTT-EEEEEEEESSTTT--EEEEEEGGGG--/-----GGGEEEEE-TT--SS--STT-EEEEEE-TTSS-EEEEEESS------TTS-S--EEEEEEEEETTEEEEEEEEEEES--HHHHHHHHHHHHHHHHHHHHHHHHHTHHHHHH-GGGTT-EEEEEEEESSTTT--EEEEEEGGGG--

Solvent-accessible surface area (backbone atoms only — not comparable to full-atom values): 16458 Å² total; per-residue (Å²): 125,77,75,68,60,70,88,32,56,44,75,44,73,33,85,85,46,53,69,68,34,61,69,79,62,39,21,33,25,35,37,35,35,93,79,65,62,43,35,37,37,38,37,21,78,53,73,72,76,76,68,53,94,79,42,45,84,69,45,42,35,34,35,63,44,79,77,56,94,73,40,44,32,40,42,30,36,36,75,49,39,85,54,62,65,68,60,26,50,51,43,45,51,53,47,64,68,42,43,60,45,50,52,34,46,52,49,59,70,41,36,65,28,43,67,70,37,62,60,50,39,72,13,42,31,34,37,37,34,42,39,74,47,74,92,57,38,45,73,44,81,74,52,39,48,53,80,47,64,127,128,78,76,69,60,71,88,33,56,44,77,45,72,34,86,86,46,53,68,67,33,61,66,80,60,39,20,32,25,37,37,35,36,93,80,64,63,43,35,37,39,37,36,21,78,52,72,72,77,75,70,53,95,81,42,43,83,69,45,44,36,35,34,62,43,80,76,56,94,72,42,43,31,41,43,29,35,34,74,49,40,87,54,62,64,69,59,27,49,53,44,43,52,53,47,62,67,43,43,60,47,49,51,35,47,52,49,58,70,41,36,64,28,43,67,71,36,63,59,52,40,75,13,42,31,35,37,35,34,42,38,74,48,74,92,58,38,44,73,44,82,72,51,40,47,54,80,47,65,127